Protein AF-A0A523NN78-F1 (afdb_monomer)

Mean predicted aligned error: 10.75 Å

Solvent-accessible surface area (backbone atoms only — not comparable to full-atom values): 13406 Å² total; per-residue (Å²): 93,53,69,53,73,47,66,53,91,59,75,81,67,86,62,78,72,86,88,67,102,60,79,72,72,62,53,85,90,65,46,58,79,54,57,46,58,52,52,51,54,36,44,55,48,51,54,49,52,51,59,52,31,73,75,48,60,64,72,59,35,45,60,50,45,44,70,54,22,65,65,42,52,55,28,48,52,68,68,53,54,52,49,46,51,52,48,50,50,54,15,68,75,36,65,40,27,30,36,42,32,42,68,69,49,52,43,37,50,50,27,46,52,50,45,50,49,50,55,45,70,75,42,55,61,72,55,24,36,70,75,40,53,73,29,74,53,51,79,82,61,60,68,58,51,44,68,59,30,48,71,58,69,55,73,73,49,51,47,75,58,53,72,68,49,50,74,69,60,56,59,71,55,39,89,89,86,68,66,53,47,30,62,88,78,85,67,100,78,70,93,64,83,82,63,93,78,72,48,75,42,52,61,62,47,63,73,50,74,71,75,66,52,70,50,73,41,93,69,69,83,86,80,112

Nearest PDB structures (foldseek):
  7z3r-assembly1_A  TM=1.883E-01  e=9.002E+00  Mus musculus

Sequence (224 aa):
MLVFKKNIYFVDWENGDELEAGLPGRDHEDPKPIAYNFIHSTLLSDRKLFNEIHQTDPAKGWEQLKIFFPHATRFGNLFHLDTLSMNLLEGFSDRGRWFSMNNYHLCYLYDSLLDRVEEYSYSETDRRLEMFPEMLAQPIDFNQFLNEYFFSTTFLVAVERFNRMTPQEKSQLGKLDHAYFGAILPTPAATSIEDPTLGKVINAVEPTGEEMALESCPEDPYLK

Radius of gyration: 19.4 Å; Cα contacts (8 Å, |Δi|>4): 237; chains: 1; bounding box: 57×37×46 Å

Secondary structure (DSSP, 8-state):
----SS-TT-----S----SSS-TT--SSS----HHHHHHHHHHHHHHHHHHHTTS-HHHHHHHHHHH-TTGGGG--HHHHHHHHHHHHHHHH-HHHHTT--HHHHHHHHHHHHHHHHHHHHS-HHHHHHH-GGGTTPPP-HHHHHHHH-S--GGGS-HHHHHHS-HHHHHTTS-SSS--SS-----TT--S---TTSPPP-SS-PPPHHHHPPPPPSS-GGG-

Foldseek 3Di:
DDFWPDDLVDDPPPDDDDDDPADPPADPVDQAFSSLLLLQLLLVVVLVLLVVCVVDDQVVSFVVCCVLQVLLNQAAGSVLLNLLSVQCNVCSVVVQLVVQAAVSNVSSSVSSSVSVLVVLVPDDQVVVCVSGVSCNSPRHPVVVVCVRIPQAPQSPDALVRVAPDDPVRVPVRGDQDGADARYDDDDPPDPDDDDPSNHDYRGNHHDDPVNSDGDGHPDRPVVD

pLDDT: mean 74.46, std 20.04, range [31.97, 96.81]

Structure (mmCIF, N/CA/C/O backbone):
data_AF-A0A523NN78-F1
#
_entry.id   AF-A0A523NN78-F1
#
loop_
_atom_site.group_PDB
_atom_site.id
_atom_site.type_symbol
_atom_site.label_atom_id
_atom_site.label_alt_id
_atom_site.label_comp_id
_atom_site.label_asym_id
_atom_site.label_entity_id
_atom_site.label_seq_id
_atom_site.pdbx_PDB_ins_code
_atom_site.Cartn_x
_atom_site.Cartn_y
_atom_site.Cartn_z
_atom_site.occupancy
_atom_site.B_iso_or_equiv
_atom_site.auth_seq_id
_atom_site.auth_comp_id
_atom_site.auth_asym_id
_atom_site.auth_atom_id
_atom_site.pdbx_PDB_model_num
ATOM 1 N N . MET A 1 1 ? -10.273 -11.018 3.762 1.00 61.25 1 MET A N 1
ATOM 2 C CA . MET A 1 1 ? -9.328 -11.806 2.963 1.00 61.25 1 MET A CA 1
ATOM 3 C C . MET A 1 1 ? -8.695 -10.885 1.935 1.00 61.25 1 MET A C 1
ATOM 5 O O . MET A 1 1 ? -9.450 -10.264 1.191 1.00 61.25 1 MET A O 1
ATOM 9 N N . LEU A 1 2 ? -7.367 -10.736 1.905 1.00 69.19 2 LEU A N 1
ATOM 10 C CA . LEU A 1 2 ? -6.693 -9.870 0.930 1.00 69.19 2 LEU A CA 1
ATOM 11 C C . LEU A 1 2 ? -6.266 -10.713 -0.271 1.00 69.19 2 LEU A C 1
ATOM 13 O O . LEU A 1 2 ? -5.200 -11.317 -0.310 1.00 69.19 2 LEU A O 1
ATOM 17 N N . VAL A 1 3 ? -7.169 -10.799 -1.242 1.00 71.94 3 VAL A N 1
ATOM 18 C CA . VAL A 1 3 ? -6.953 -11.497 -2.513 1.00 71.94 3 VAL A CA 1
ATOM 19 C C . VAL A 1 3 ? -6.923 -10.453 -3.611 1.00 71.94 3 VAL A C 1
ATOM 21 O O . VAL A 1 3 ? -7.744 -9.537 -3.609 1.00 71.94 3 VAL A O 1
ATOM 24 N N . PHE A 1 4 ? -5.992 -10.586 -4.548 1.00 80.62 4 PHE A N 1
ATOM 25 C CA . PHE A 1 4 ? -5.961 -9.760 -5.747 1.00 80.62 4 PHE A CA 1
ATOM 26 C C . PHE A 1 4 ? -6.659 -10.468 -6.906 1.00 80.62 4 PHE A C 1
ATOM 28 O O . PHE A 1 4 ? -6.776 -11.690 -6.939 1.00 80.62 4 PHE A O 1
ATOM 35 N N . LYS A 1 5 ? -7.124 -9.685 -7.881 1.00 81.75 5 LYS A N 1
ATOM 36 C CA . LYS A 1 5 ? -7.717 -10.177 -9.133 1.00 81.75 5 LYS A CA 1
ATOM 37 C C . LYS A 1 5 ? -6.766 -11.106 -9.891 1.00 81.75 5 LYS A C 1
ATOM 39 O O . LYS A 1 5 ? -7.221 -12.058 -10.513 1.00 81.75 5 LYS A O 1
ATOM 44 N N . LYS A 1 6 ? -5.466 -10.807 -9.842 1.00 83.19 6 LYS A N 1
ATOM 45 C CA . LYS A 1 6 ? -4.384 -11.597 -10.436 1.00 83.19 6 LYS A CA 1
ATOM 46 C C . LYS A 1 6 ? -3.456 -12.109 -9.343 1.00 83.19 6 LYS A C 1
ATOM 48 O O . LYS A 1 6 ? -3.221 -11.416 -8.352 1.00 83.19 6 LYS A O 1
ATOM 53 N N . ASN A 1 7 ? -2.905 -13.303 -9.545 1.00 83.81 7 ASN A N 1
ATOM 54 C CA . ASN A 1 7 ? -1.961 -13.897 -8.609 1.00 83.81 7 ASN A CA 1
ATOM 55 C C . ASN A 1 7 ? -0.633 -13.127 -8.624 1.00 83.81 7 ASN A C 1
ATOM 57 O O . ASN A 1 7 ? 0.153 -13.253 -9.555 1.00 83.81 7 ASN A O 1
ATOM 61 N N . ILE A 1 8 ? -0.366 -12.359 -7.567 1.00 86.31 8 ILE A N 1
ATOM 62 C CA . ILE A 1 8 ? 0.876 -11.584 -7.423 1.00 86.31 8 ILE A CA 1
ATOM 63 C C . ILE A 1 8 ? 2.124 -12.450 -7.241 1.00 86.31 8 ILE A C 1
ATOM 65 O O . ILE A 1 8 ? 3.228 -11.938 -7.372 1.00 86.31 8 ILE A O 1
ATOM 69 N N . TYR A 1 9 ? 1.968 -13.733 -6.907 1.00 82.06 9 TYR A N 1
ATOM 70 C CA . TYR A 1 9 ? 3.073 -14.677 -6.743 1.00 82.06 9 TYR A CA 1
ATOM 71 C C . TYR A 1 9 ? 3.403 -15.439 -8.026 1.00 82.06 9 TYR A C 1
ATOM 73 O O . TYR A 1 9 ? 4.372 -16.200 -8.047 1.00 82.06 9 TYR A O 1
ATOM 81 N N . PHE A 1 10 ? 2.583 -15.283 -9.064 1.00 71.69 10 PHE A N 1
ATOM 82 C CA . PHE A 1 10 ? 2.808 -15.891 -10.362 1.00 71.69 10 PHE A CA 1
ATOM 83 C C . PHE A 1 10 ? 3.369 -14.837 -11.316 1.00 71.69 10 PHE A C 1
ATOM 85 O O . PHE A 1 10 ? 2.884 -13.709 -11.373 1.00 71.69 10 PHE A O 1
ATOM 92 N N . VAL A 1 11 ? 4.410 -15.206 -12.053 1.00 60.47 11 VAL A N 1
ATOM 93 C CA . VAL A 1 11 ? 4.890 -14.438 -13.201 1.00 60.47 11 VAL A CA 1
ATOM 94 C C . VAL A 1 11 ? 4.434 -15.236 -14.415 1.00 60.47 11 VAL A C 1
ATOM 96 O O . VAL A 1 11 ? 4.748 -16.418 -14.501 1.00 60.47 11 VAL A O 1
ATOM 99 N N . ASP A 1 12 ? 3.635 -14.648 -15.302 1.00 50.94 12 ASP A N 1
ATOM 100 C CA . ASP A 1 12 ? 3.149 -15.358 -16.489 1.00 50.94 12 ASP A CA 1
ATOM 101 C C . ASP A 1 12 ? 4.333 -15.727 -17.398 1.00 50.94 12 ASP A C 1
ATOM 103 O O . ASP A 1 12 ? 4.883 -14.885 -18.101 1.00 50.94 12 ASP A O 1
ATOM 107 N N . TRP A 1 13 ? 4.729 -17.003 -17.373 1.00 42.78 13 TRP A N 1
ATOM 108 C CA . TRP A 1 13 ? 5.709 -17.601 -18.292 1.00 42.78 13 TRP A CA 1
ATOM 109 C C . TRP A 1 13 ? 5.061 -18.153 -19.575 1.00 42.78 13 TRP A C 1
ATOM 111 O O . TRP A 1 13 ? 5.748 -18.765 -20.389 1.00 42.78 13 TRP A O 1
ATOM 121 N N . GLU A 1 14 ? 3.748 -17.985 -19.770 1.00 39.78 14 GLU A N 1
ATOM 122 C CA . GLU A 1 14 ? 2.996 -18.741 -20.788 1.00 39.78 14 GLU A CA 1
ATOM 123 C C . GLU A 1 14 ? 3.273 -18.354 -22.249 1.00 39.78 14 GLU A C 1
ATOM 125 O O . GLU A 1 14 ? 2.881 -19.095 -23.145 1.00 39.78 14 GLU A O 1
ATOM 130 N N . ASN A 1 15 ? 4.025 -17.287 -22.521 1.00 39.50 15 ASN A N 1
ATOM 131 C CA . ASN A 1 15 ? 4.473 -16.966 -23.878 1.00 39.50 15 ASN A CA 1
ATOM 132 C C . ASN A 1 15 ? 5.993 -17.108 -23.966 1.00 39.50 15 ASN A C 1
ATOM 134 O O . ASN A 1 15 ? 6.736 -16.127 -23.972 1.00 39.50 15 ASN A O 1
ATOM 138 N N . GLY A 1 16 ? 6.450 -18.360 -23.969 1.00 37.19 16 GLY A N 1
ATOM 139 C CA . GLY A 1 16 ? 7.834 -18.694 -24.263 1.00 37.19 16 GLY A CA 1
ATOM 140 C C . GLY A 1 16 ? 8.166 -18.377 -25.717 1.00 37.19 16 GLY A C 1
ATOM 141 O O . GLY A 1 16 ? 7.652 -19.034 -26.612 1.00 37.19 16 GLY A O 1
ATOM 142 N N . ASP A 1 17 ? 9.071 -17.426 -25.918 1.00 34.41 17 ASP A N 1
ATOM 143 C CA . ASP A 1 17 ? 10.064 -17.502 -26.981 1.00 34.41 17 ASP A CA 1
ATOM 144 C C . ASP A 1 17 ? 11.432 -17.175 -26.367 1.00 34.41 17 ASP A C 1
ATOM 146 O O . ASP A 1 17 ? 11.592 -16.250 -25.566 1.00 34.41 17 ASP A O 1
ATOM 150 N N . GLU A 1 18 ? 12.397 -18.042 -26.662 1.00 43.56 18 GLU A N 1
ATOM 151 C CA . GLU A 1 18 ? 13.768 -17.985 -26.169 1.00 43.56 18 GLU A CA 1
ATOM 152 C C . GLU A 1 18 ? 14.545 -16.781 -26.735 1.00 43.56 18 GLU A C 1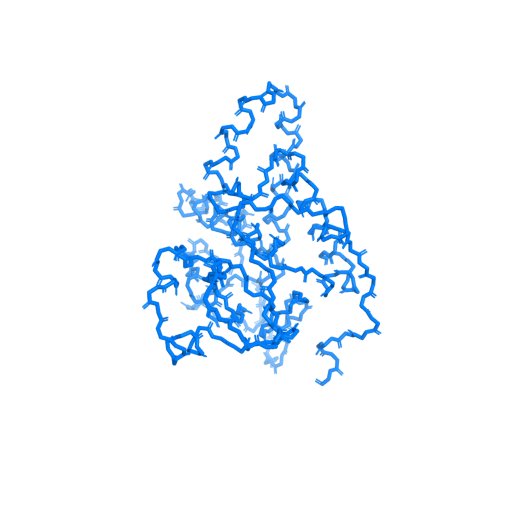
ATOM 154 O O . GLU A 1 18 ? 14.315 -16.345 -27.859 1.00 43.56 18 GLU A O 1
ATOM 159 N N . LEU A 1 19 ? 15.570 -16.374 -25.971 1.00 41.12 19 LEU A N 1
ATOM 160 C CA . LEU A 1 19 ? 16.707 -15.507 -26.330 1.00 41.12 19 LEU A CA 1
ATOM 161 C C . LEU A 1 19 ? 16.457 -13.987 -26.407 1.00 41.12 19 LEU A C 1
ATOM 163 O O . LEU A 1 19 ? 16.191 -13.426 -27.460 1.00 41.12 19 LEU A O 1
ATOM 167 N N . GLU A 1 20 ? 16.717 -13.281 -25.307 1.00 34.38 20 GLU A N 1
ATOM 168 C CA . GLU A 1 20 ? 17.939 -12.486 -25.064 1.00 34.38 20 GLU A CA 1
ATOM 169 C C . GLU A 1 20 ? 17.783 -11.715 -23.738 1.00 34.38 20 GLU A C 1
ATOM 171 O O . GLU A 1 20 ? 16.682 -11.575 -23.220 1.00 34.38 20 GLU A O 1
ATOM 176 N N . ALA A 1 21 ? 18.900 -11.302 -23.134 1.00 38.38 21 ALA A N 1
ATOM 177 C CA . ALA A 1 21 ? 19.026 -10.683 -21.809 1.00 38.38 21 ALA A CA 1
ATOM 178 C C . ALA A 1 21 ? 17.920 -9.658 -21.439 1.00 38.38 21 ALA A C 1
ATOM 180 O O . ALA A 1 21 ? 18.062 -8.455 -21.634 1.00 38.38 21 ALA A O 1
ATOM 181 N N . GLY A 1 22 ? 16.845 -10.153 -20.833 1.00 44.31 22 GLY A N 1
ATOM 182 C CA . GLY A 1 22 ? 15.671 -9.408 -20.391 1.00 44.31 22 GLY A CA 1
ATOM 183 C C . GLY A 1 22 ? 14.660 -10.408 -19.832 1.00 44.31 22 GLY A C 1
ATOM 184 O O . GLY A 1 22 ? 14.656 -11.567 -20.237 1.00 44.31 22 GLY A O 1
ATOM 185 N N . LEU A 1 23 ? 13.864 -10.021 -18.834 1.00 46.53 23 LEU A N 1
ATOM 186 C CA . LEU A 1 23 ? 12.845 -10.907 -18.255 1.00 46.53 23 LEU A CA 1
ATOM 187 C C . LEU A 1 23 ? 11.859 -11.329 -19.373 1.00 46.53 23 LEU A C 1
ATOM 189 O O . LEU A 1 23 ? 11.167 -10.451 -19.892 1.00 46.53 23 LEU A O 1
ATOM 193 N N . PRO A 1 24 ? 11.809 -12.614 -19.780 1.00 41.81 24 PRO A N 1
ATOM 194 C CA . PRO A 1 24 ? 11.083 -13.044 -20.977 1.00 41.81 24 PRO A CA 1
ATOM 195 C C . PRO A 1 24 ? 9.568 -12.842 -20.825 1.00 41.81 24 PRO A C 1
ATOM 197 O O . PRO A 1 24 ? 9.024 -13.026 -19.737 1.00 41.81 24 PRO A O 1
ATOM 200 N N . GLY A 1 25 ? 8.895 -12.465 -21.920 1.00 51.81 25 GLY A N 1
ATOM 201 C CA . GLY A 1 25 ? 7.433 -12.302 -21.984 1.00 51.81 25 GLY A CA 1
ATOM 202 C C . GLY A 1 25 ? 6.896 -10.905 -21.643 1.00 51.81 25 GLY A C 1
ATOM 203 O O . GLY A 1 25 ? 5.683 -10.736 -21.518 1.00 51.81 25 GLY A O 1
ATOM 204 N N . ARG A 1 26 ? 7.763 -9.898 -21.483 1.00 62.50 26 ARG A N 1
ATOM 205 C CA . ARG A 1 26 ? 7.347 -8.518 -21.194 1.00 62.50 26 ARG A CA 1
ATOM 206 C C . ARG A 1 26 ? 7.276 -7.656 -22.443 1.00 62.50 26 ARG A C 1
ATOM 208 O O . ARG A 1 26 ? 8.183 -7.665 -23.268 1.00 62.50 26 ARG A O 1
ATOM 215 N N . ASP A 1 27 ? 6.207 -6.874 -22.525 1.00 66.75 27 ASP A N 1
ATOM 216 C CA . ASP A 1 27 ? 6.090 -5.800 -23.498 1.00 66.75 27 ASP A CA 1
ATOM 217 C C . ASP A 1 27 ? 7.096 -4.696 -23.140 1.00 66.75 27 ASP A C 1
ATOM 219 O O . ASP A 1 27 ? 7.003 -4.059 -22.089 1.00 66.75 27 ASP A O 1
ATOM 223 N N . HIS A 1 28 ? 8.113 -4.526 -23.985 1.00 68.38 28 HIS A N 1
ATOM 224 C CA . HIS A 1 28 ? 9.118 -3.478 -23.823 1.00 68.38 28 HIS A CA 1
ATOM 225 C C . HIS A 1 28 ? 8.591 -2.094 -24.228 1.00 68.38 28 HIS A C 1
ATOM 227 O O . HIS A 1 28 ? 9.188 -1.090 -23.837 1.00 68.38 28 HIS A O 1
ATOM 233 N N . GLU A 1 29 ? 7.502 -2.035 -25.000 1.00 73.00 29 GLU A N 1
ATOM 234 C CA . GLU A 1 29 ? 6.837 -0.792 -25.398 1.00 73.00 29 GLU A CA 1
ATOM 235 C C . GLU A 1 29 ? 5.848 -0.308 -24.320 1.00 73.00 29 GLU A C 1
ATOM 237 O O . GLU A 1 29 ? 5.656 0.900 -24.182 1.00 73.00 29 GLU A O 1
ATOM 242 N N . ASP A 1 30 ? 5.297 -1.225 -23.511 1.00 74.88 30 ASP A N 1
ATOM 243 C CA . ASP A 1 30 ? 4.426 -0.945 -22.353 1.00 74.88 30 ASP A CA 1
ATOM 244 C C . ASP A 1 30 ? 4.919 -1.666 -21.075 1.00 74.88 30 ASP A C 1
ATOM 246 O O . ASP A 1 30 ? 4.324 -2.658 -20.628 1.00 74.88 30 ASP A O 1
ATOM 250 N N . PRO A 1 31 ? 6.039 -1.221 -20.467 1.00 82.38 31 PRO A N 1
ATOM 251 C CA . PRO A 1 31 ? 6.578 -1.863 -19.277 1.00 82.38 31 PRO A CA 1
ATOM 252 C C . PRO A 1 31 ? 5.664 -1.642 -18.064 1.00 82.38 31 PRO A C 1
ATOM 254 O O . PRO A 1 31 ? 5.320 -0.519 -17.703 1.00 82.38 31 PRO A O 1
ATOM 257 N N . LYS A 1 32 ? 5.327 -2.738 -17.377 1.00 85.50 32 LYS A N 1
ATOM 258 C CA . LYS A 1 32 ? 4.467 -2.739 -16.181 1.00 85.50 32 LYS A CA 1
ATOM 259 C C . LYS A 1 32 ? 5.226 -3.181 -14.937 1.00 85.50 32 LYS A C 1
ATOM 261 O O . LYS A 1 32 ? 6.101 -4.043 -15.045 1.00 85.50 32 LYS A O 1
ATOM 266 N N . PRO A 1 33 ? 4.882 -2.711 -13.729 1.00 87.25 33 PRO A N 1
ATOM 267 C CA . PRO A 1 33 ? 5.544 -3.187 -12.517 1.00 87.25 33 PRO A CA 1
ATOM 268 C C . PRO A 1 33 ? 5.294 -4.691 -12.324 1.00 87.25 33 PRO A C 1
ATOM 270 O O . PRO A 1 33 ? 4.180 -5.177 -12.535 1.00 87.25 33 PRO A O 1
ATOM 273 N N . ILE A 1 34 ? 6.321 -5.456 -11.930 1.00 89.81 34 ILE A N 1
ATOM 274 C CA . ILE A 1 34 ? 6.091 -6.819 -11.423 1.00 89.81 34 ILE A CA 1
ATOM 275 C C . ILE A 1 34 ? 5.408 -6.655 -10.070 1.00 89.81 34 ILE A C 1
ATOM 277 O O . ILE A 1 34 ? 6.020 -6.130 -9.144 1.00 89.81 34 ILE A O 1
ATOM 281 N N . ALA A 1 35 ? 4.159 -7.108 -9.931 1.00 90.50 35 ALA A N 1
ATOM 282 C CA . ALA A 1 35 ? 3.387 -6.883 -8.707 1.00 90.50 35 ALA A CA 1
ATOM 283 C C . ALA A 1 35 ? 4.094 -7.404 -7.453 1.00 90.50 35 ALA A C 1
ATOM 285 O O . ALA A 1 35 ? 4.136 -6.697 -6.448 1.00 90.50 35 ALA A O 1
ATOM 286 N N . TYR A 1 36 ? 4.714 -8.587 -7.536 1.00 91.44 36 TYR A N 1
ATOM 287 C CA . TYR A 1 36 ? 5.538 -9.123 -6.455 1.00 91.44 36 TYR A CA 1
ATOM 288 C C . TYR A 1 36 ? 6.641 -8.142 -6.036 1.00 91.44 36 TYR A C 1
ATOM 290 O O . TYR A 1 36 ? 6.720 -7.767 -4.870 1.00 91.44 36 TYR A O 1
ATOM 298 N N . ASN A 1 37 ? 7.473 -7.691 -6.981 1.00 92.50 37 ASN A N 1
ATOM 299 C CA . ASN A 1 37 ? 8.595 -6.792 -6.702 1.00 92.50 37 ASN A CA 1
ATOM 300 C C . ASN A 1 37 ? 8.117 -5.436 -6.187 1.00 92.50 37 ASN A C 1
ATOM 302 O O . ASN A 1 37 ? 8.694 -4.885 -5.247 1.00 92.50 37 ASN A O 1
ATOM 306 N N . PHE A 1 38 ? 7.055 -4.906 -6.792 1.00 94.56 38 PHE A N 1
ATOM 307 C CA . PHE A 1 38 ? 6.494 -3.617 -6.430 1.00 94.56 38 PHE A CA 1
ATOM 308 C C . PHE A 1 38 ? 5.981 -3.631 -4.990 1.00 94.56 38 PHE A C 1
ATOM 310 O O . PHE A 1 38 ? 6.422 -2.814 -4.184 1.00 94.56 38 PHE A O 1
ATOM 317 N N . ILE A 1 39 ? 5.161 -4.618 -4.624 1.00 94.94 39 ILE A N 1
ATOM 318 C CA . ILE A 1 39 ? 4.649 -4.764 -3.256 1.00 94.94 39 ILE A CA 1
ATOM 319 C C . ILE A 1 39 ? 5.790 -5.063 -2.279 1.00 94.94 39 ILE A C 1
ATOM 321 O O . ILE A 1 39 ? 5.913 -4.395 -1.257 1.00 94.94 39 ILE A O 1
ATOM 325 N N . HIS A 1 40 ? 6.666 -6.016 -2.596 1.00 94.69 40 HIS A N 1
ATOM 326 C CA . HIS A 1 40 ? 7.746 -6.420 -1.699 1.00 94.69 40 HIS A CA 1
ATOM 327 C C . HIS A 1 40 ? 8.716 -5.272 -1.390 1.00 94.69 40 HIS A C 1
ATOM 329 O O . HIS A 1 40 ? 9.028 -5.015 -0.228 1.00 94.69 40 HIS A O 1
ATOM 335 N N . SER A 1 41 ? 9.184 -4.558 -2.420 1.00 94.69 41 SER A N 1
ATOM 336 C CA . SER A 1 41 ? 10.099 -3.423 -2.241 1.00 94.69 41 SER A CA 1
ATOM 337 C C . SER A 1 41 ? 9.454 -2.274 -1.464 1.00 94.69 41 SER A C 1
ATOM 339 O O . SER A 1 41 ? 10.133 -1.649 -0.650 1.00 94.69 41 SER A O 1
ATOM 341 N N . THR A 1 42 ? 8.154 -2.045 -1.669 1.00 96.81 42 THR A N 1
ATOM 342 C CA . THR A 1 42 ? 7.358 -1.062 -0.929 1.00 96.81 42 THR A CA 1
ATOM 343 C C . THR A 1 42 ? 7.311 -1.418 0.555 1.00 96.81 42 THR A C 1
ATOM 345 O O . THR A 1 42 ? 7.759 -0.633 1.384 1.00 96.81 42 THR A O 1
ATOM 348 N N . LEU A 1 43 ? 6.894 -2.642 0.896 1.00 96.44 43 LEU A N 1
ATOM 349 C CA . LEU A 1 43 ? 6.808 -3.092 2.291 1.00 96.44 43 LEU A CA 1
ATOM 350 C C . LEU A 1 43 ? 8.178 -3.086 2.992 1.00 96.44 43 LEU A C 1
ATOM 352 O O . LEU A 1 43 ? 8.278 -2.748 4.171 1.00 96.44 43 LEU A O 1
ATOM 356 N N . LEU A 1 44 ? 9.259 -3.416 2.276 1.00 96.06 44 LEU A N 1
ATOM 357 C CA . LEU A 1 44 ? 10.620 -3.289 2.805 1.00 96.06 44 LEU A CA 1
ATOM 358 C C . LEU A 1 44 ? 11.022 -1.831 3.066 1.00 96.06 44 LEU A C 1
ATOM 360 O O . LEU A 1 44 ? 11.756 -1.574 4.023 1.00 96.06 44 LEU A O 1
ATOM 364 N N . SER A 1 45 ? 10.587 -0.895 2.220 1.00 95.38 45 SER A N 1
ATOM 365 C CA . SER A 1 45 ? 10.805 0.541 2.424 1.00 95.38 45 SER A CA 1
ATOM 366 C C . SER A 1 45 ? 10.066 1.027 3.669 1.00 95.38 45 SER A C 1
ATOM 368 O O . SER A 1 45 ? 10.681 1.629 4.549 1.00 95.38 45 SER A O 1
ATOM 370 N N . ASP A 1 46 ? 8.797 0.642 3.819 1.00 96.06 46 ASP A N 1
ATOM 371 C CA . ASP A 1 46 ? 7.988 0.974 4.992 1.00 96.06 46 ASP A CA 1
ATOM 372 C C . ASP A 1 46 ? 8.645 0.494 6.288 1.00 96.06 46 ASP A C 1
ATOM 374 O O . ASP A 1 46 ? 8.758 1.249 7.253 1.00 96.06 46 ASP A O 1
ATOM 378 N N . ARG A 1 47 ? 9.164 -0.744 6.323 1.00 95.75 47 ARG A N 1
ATOM 379 C CA . ARG A 1 47 ? 9.881 -1.238 7.512 1.00 95.75 47 ARG A CA 1
ATOM 380 C C . ARG A 1 47 ? 11.102 -0.393 7.860 1.00 95.75 47 ARG A C 1
ATOM 382 O O . ARG A 1 47 ? 11.395 -0.223 9.043 1.00 95.75 47 ARG A O 1
ATOM 389 N N . LYS A 1 48 ? 11.827 0.130 6.865 1.00 94.88 48 LYS A N 1
ATOM 390 C CA . LYS A 1 48 ? 12.953 1.047 7.112 1.00 94.88 48 LYS A CA 1
ATOM 391 C C . LYS A 1 48 ? 12.457 2.364 7.702 1.00 94.88 48 LYS A C 1
ATOM 393 O O . LYS A 1 48 ? 13.008 2.787 8.713 1.00 94.88 48 LYS A O 1
ATOM 398 N N . LEU A 1 49 ? 11.377 2.925 7.159 1.00 94.25 49 LEU A N 1
ATOM 399 C CA . LEU A 1 49 ? 10.740 4.131 7.689 1.00 94.25 49 LEU A CA 1
ATOM 400 C C . LEU A 1 49 ? 10.323 3.960 9.162 1.00 94.25 49 LEU A C 1
ATOM 402 O O . LEU A 1 49 ? 10.645 4.809 9.990 1.00 94.25 49 LEU A O 1
ATOM 406 N N . PHE A 1 50 ? 9.688 2.843 9.536 1.00 94.31 50 PHE A N 1
ATOM 407 C CA . PHE A 1 50 ? 9.340 2.578 10.944 1.00 94.31 50 PHE A CA 1
ATOM 408 C C . PHE A 1 50 ? 10.574 2.447 11.845 1.00 94.31 50 PHE A C 1
ATOM 410 O O . PHE A 1 50 ? 10.590 2.988 12.952 1.00 94.31 50 PHE A O 1
ATOM 417 N N . ASN A 1 51 ? 11.638 1.796 11.367 1.00 92.75 51 ASN A N 1
ATOM 418 C CA . ASN A 1 51 ? 12.897 1.703 12.109 1.00 92.75 51 ASN A CA 1
ATOM 419 C C . ASN A 1 51 ? 13.556 3.074 12.331 1.00 92.75 51 ASN A C 1
ATOM 421 O O . ASN A 1 51 ? 14.184 3.283 13.371 1.00 92.75 51 ASN A O 1
ATOM 425 N N . GLU A 1 52 ? 13.435 3.993 11.373 1.00 92.38 52 GLU A N 1
ATOM 426 C CA . GLU A 1 52 ? 13.905 5.377 11.495 1.00 92.38 52 GLU A CA 1
ATOM 427 C C . GLU A 1 52 ? 13.030 6.170 12.469 1.00 92.38 52 GLU A C 1
ATOM 429 O O . GLU A 1 52 ? 13.549 6.819 13.376 1.00 92.38 52 GLU A O 1
ATOM 434 N N . ILE A 1 53 ? 11.705 6.047 12.364 1.00 91.88 53 ILE A N 1
ATOM 435 C CA . ILE A 1 53 ? 10.757 6.701 13.273 1.00 91.88 53 ILE A CA 1
ATOM 436 C C . ILE A 1 53 ? 10.996 6.280 14.724 1.00 91.88 53 ILE A C 1
ATOM 438 O O . ILE A 1 53 ? 11.011 7.144 15.602 1.00 91.88 53 ILE A O 1
ATOM 442 N N . HIS A 1 54 ? 11.262 4.996 14.986 1.00 89.62 54 HIS A N 1
ATOM 443 C CA . HIS A 1 54 ? 11.591 4.492 16.326 1.00 89.62 54 HIS A CA 1
ATOM 444 C C . HIS A 1 54 ? 12.862 5.107 16.931 1.00 89.62 54 HIS A C 1
ATOM 446 O O . HIS A 1 54 ? 13.038 5.072 18.148 1.00 89.62 54 HIS A O 1
ATOM 452 N N . GLN A 1 55 ? 13.740 5.688 16.110 1.00 89.88 55 GLN A N 1
ATOM 453 C CA . GLN A 1 55 ? 14.938 6.406 16.559 1.00 89.88 55 GLN A CA 1
ATOM 454 C C . GLN A 1 55 ? 14.680 7.905 16.789 1.00 89.88 55 GLN A C 1
ATOM 456 O O . GLN A 1 55 ? 15.583 8.631 17.210 1.00 89.88 55 GLN A O 1
ATOM 461 N N . THR A 1 56 ? 13.462 8.382 16.524 1.00 86.69 56 THR A N 1
ATOM 462 C CA . THR A 1 56 ? 13.058 9.788 16.649 1.00 86.69 56 THR A CA 1
ATOM 463 C C . THR A 1 56 ? 11.990 9.990 17.729 1.00 86.69 56 THR A C 1
ATOM 465 O O . THR A 1 56 ? 11.538 9.054 18.383 1.00 86.69 56 THR A O 1
ATOM 468 N N . ASP A 1 57 ? 11.601 11.247 17.951 1.00 88.06 57 ASP A N 1
ATOM 469 C CA . ASP A 1 57 ? 10.492 11.596 18.841 1.00 88.06 57 ASP A CA 1
ATOM 470 C C . ASP A 1 57 ? 9.153 11.061 18.281 1.00 88.06 57 ASP A C 1
ATOM 472 O O . ASP A 1 57 ? 8.775 11.463 17.174 1.00 88.06 57 ASP A O 1
ATOM 476 N N . PRO A 1 58 ? 8.401 10.215 19.019 1.00 85.44 58 PRO A N 1
ATOM 477 C CA . PRO A 1 58 ? 7.174 9.583 18.526 1.00 85.44 58 PRO A CA 1
ATOM 478 C C . PRO A 1 58 ? 6.120 10.563 18.005 1.00 85.44 58 PRO A C 1
ATOM 480 O O . PRO A 1 58 ? 5.413 10.255 17.047 1.00 85.44 58 PRO A O 1
ATOM 483 N N . ALA A 1 59 ? 6.021 11.757 18.600 1.00 87.69 59 ALA A N 1
ATOM 484 C CA . ALA A 1 59 ? 5.079 12.778 18.145 1.00 87.69 59 ALA A CA 1
ATOM 485 C C . ALA A 1 59 ? 5.441 13.301 16.745 1.00 87.69 59 ALA A C 1
ATOM 487 O O . ALA A 1 59 ? 4.566 13.463 15.898 1.00 87.69 59 ALA A O 1
ATOM 488 N N . LYS A 1 60 ? 6.735 13.514 16.475 1.00 88.69 60 LYS A N 1
ATOM 489 C CA . LYS A 1 60 ? 7.220 13.915 15.146 1.00 88.69 60 LYS A CA 1
ATOM 490 C C . LYS A 1 60 ? 7.080 12.788 14.134 1.00 88.69 60 LYS A C 1
ATOM 492 O O . LYS A 1 60 ? 6.642 13.046 13.017 1.00 88.69 60 LYS A O 1
ATOM 497 N N . GLY A 1 61 ? 7.405 11.561 14.539 1.00 88.38 61 GLY A N 1
ATOM 498 C CA . GLY A 1 61 ? 7.216 10.377 13.706 1.00 88.38 61 GLY A CA 1
ATOM 499 C C . GLY A 1 61 ? 5.761 10.210 13.274 1.00 88.38 61 GLY A C 1
ATOM 500 O O . 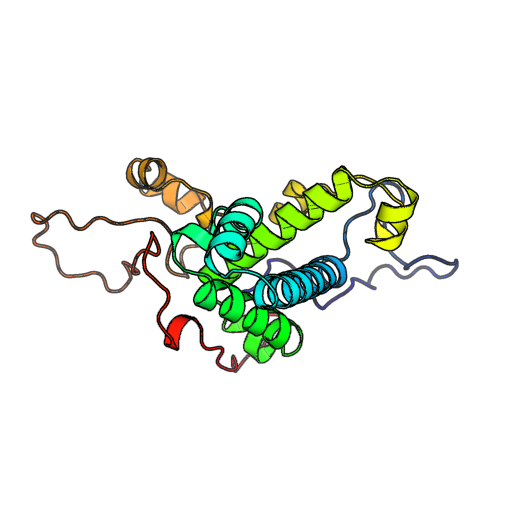GLY A 1 61 ? 5.484 9.955 12.108 1.00 88.38 61 GLY A O 1
ATOM 501 N N . TRP A 1 62 ? 4.809 10.452 14.177 1.00 91.12 62 TRP A N 1
ATOM 502 C CA . TRP A 1 62 ? 3.389 10.393 13.837 1.00 91.12 62 TRP A CA 1
ATOM 503 C C . TRP A 1 62 ? 2.962 11.446 12.807 1.00 91.12 62 TRP A C 1
ATOM 505 O O . TRP A 1 62 ? 2.229 11.123 11.875 1.00 91.12 62 TRP A O 1
ATOM 515 N N . GLU A 1 63 ? 3.432 12.690 12.928 1.00 91.88 63 GLU A N 1
ATOM 516 C CA . GLU A 1 63 ? 3.135 13.719 11.921 1.00 91.88 63 GLU A CA 1
ATOM 517 C C . GLU A 1 63 ? 3.750 13.388 10.554 1.00 91.88 63 GLU A C 1
ATOM 519 O O . GLU A 1 63 ? 3.126 13.659 9.531 1.00 91.88 63 GLU A O 1
ATOM 524 N N . GLN A 1 64 ? 4.922 12.746 10.520 1.00 90.44 64 GLN A N 1
ATOM 525 C CA . GLN A 1 64 ? 5.507 12.236 9.275 1.00 90.44 64 GLN A CA 1
ATOM 526 C C . GLN A 1 64 ? 4.642 11.129 8.660 1.00 90.44 64 GLN A C 1
ATOM 528 O O . GLN A 1 64 ? 4.328 11.186 7.474 1.00 90.44 64 GLN A O 1
ATOM 533 N N . LEU A 1 65 ? 4.177 10.164 9.460 1.00 91.81 65 LEU A N 1
ATOM 534 C CA . LEU A 1 65 ? 3.321 9.079 8.970 1.00 91.81 65 LEU A CA 1
ATOM 535 C C . LEU A 1 65 ? 1.993 9.565 8.389 1.00 91.81 65 LEU A C 1
ATOM 537 O O . LEU A 1 65 ? 1.462 8.915 7.500 1.00 91.81 65 LEU A O 1
ATOM 541 N N . LYS A 1 66 ? 1.445 10.698 8.838 1.00 90.69 66 LYS A N 1
ATOM 542 C CA . LYS A 1 66 ? 0.229 11.270 8.229 1.00 90.69 66 LYS A CA 1
ATOM 543 C C . LYS A 1 66 ? 0.439 11.762 6.801 1.00 90.69 66 LYS A C 1
ATOM 545 O O . LYS A 1 66 ? -0.536 11.851 6.060 1.00 90.69 66 LYS A O 1
ATOM 550 N N . ILE A 1 67 ? 1.674 12.109 6.442 1.00 89.38 67 ILE A N 1
ATOM 551 C CA . ILE A 1 67 ? 2.031 12.522 5.083 1.00 89.38 67 ILE A CA 1
ATOM 552 C C . ILE A 1 67 ? 2.103 11.283 4.189 1.00 89.38 67 ILE A C 1
ATOM 554 O O . ILE A 1 67 ? 1.462 11.265 3.147 1.00 89.38 67 ILE A O 1
ATOM 558 N N . PHE A 1 68 ? 2.811 10.245 4.642 1.00 88.75 68 PHE A N 1
ATOM 559 C CA . PHE A 1 68 ? 3.009 9.000 3.890 1.00 88.75 68 PHE A CA 1
ATOM 560 C C . PHE A 1 68 ? 1.755 8.111 3.837 1.00 88.75 68 PHE A C 1
ATOM 562 O O . PHE A 1 68 ? 1.493 7.458 2.834 1.00 88.75 68 PHE A O 1
ATOM 569 N N . PHE A 1 69 ? 0.947 8.105 4.903 1.00 91.88 69 PHE A N 1
ATOM 570 C CA . PHE A 1 69 ? -0.208 7.216 5.065 1.00 91.88 69 PHE A CA 1
ATOM 571 C C . PHE A 1 69 ? -1.511 7.981 5.385 1.00 91.88 69 PHE A C 1
ATOM 573 O O . PHE A 1 69 ? -2.109 7.811 6.459 1.00 91.88 69 PHE A O 1
ATOM 580 N N . PRO A 1 70 ? -1.977 8.872 4.489 1.00 86.06 70 PRO A N 1
ATOM 581 C CA . PRO A 1 70 ? -3.090 9.791 4.755 1.00 86.06 70 PRO A CA 1
ATOM 582 C C . PRO A 1 70 ? -4.458 9.110 4.938 1.00 86.06 70 PRO A C 1
ATOM 584 O O . PRO A 1 70 ? -5.396 9.727 5.466 1.00 86.06 70 PRO A O 1
ATOM 587 N N . HIS A 1 71 ? -4.614 7.860 4.498 1.00 85.56 71 HIS A N 1
ATOM 588 C CA . HIS A 1 71 ? -5.820 7.065 4.718 1.00 85.56 71 HIS A CA 1
ATOM 589 C C . HIS A 1 71 ? -5.655 6.144 5.927 1.00 85.56 71 HIS A C 1
ATOM 591 O O . HIS A 1 71 ? -6.554 6.102 6.772 1.00 85.56 71 HIS A O 1
ATOM 597 N N . ALA A 1 72 ? -4.509 5.471 6.063 1.00 87.38 72 ALA A N 1
ATOM 598 C CA . ALA A 1 72 ? -4.276 4.515 7.143 1.00 87.38 72 ALA A CA 1
ATOM 599 C C . ALA A 1 72 ? -4.247 5.185 8.526 1.00 87.38 72 ALA A C 1
ATOM 601 O O . ALA A 1 72 ? -4.767 4.662 9.513 1.00 87.38 72 ALA A O 1
ATOM 602 N N . THR A 1 73 ? -3.707 6.403 8.598 1.00 88.62 73 THR A N 1
ATOM 603 C CA . THR A 1 73 ? -3.660 7.193 9.841 1.00 88.62 73 THR A CA 1
ATOM 604 C C . THR A 1 73 ? -5.033 7.630 10.363 1.00 88.62 73 THR A C 1
ATOM 606 O O . THR A 1 73 ? -5.134 8.077 11.505 1.00 88.62 73 THR A O 1
ATOM 609 N N . ARG A 1 74 ? -6.118 7.476 9.586 1.00 84.00 74 ARG A N 1
ATOM 610 C CA . ARG A 1 74 ? -7.475 7.881 10.004 1.00 84.00 74 ARG A CA 1
ATOM 611 C C . ARG A 1 74 ? -8.092 6.978 11.063 1.00 84.00 74 ARG A C 1
ATOM 613 O O . ARG A 1 74 ? -9.043 7.398 11.712 1.00 84.00 74 ARG A O 1
ATOM 620 N N . PHE A 1 75 ? -7.615 5.746 11.197 1.00 76.31 75 PHE A N 1
ATOM 621 C CA . PHE A 1 75 ? -8.205 4.724 12.062 1.00 76.31 75 PHE A CA 1
ATOM 622 C C . PHE A 1 75 ? -7.212 4.156 13.070 1.00 76.31 75 PHE A C 1
ATOM 624 O O . PHE A 1 75 ? -7.469 3.108 13.638 1.00 76.31 75 PHE A O 1
ATOM 631 N N . GLY A 1 76 ? -6.069 4.799 13.289 1.00 80.56 76 GLY A N 1
ATOM 632 C CA . GLY A 1 76 ? -5.041 4.234 14.147 1.00 80.56 76 GLY A CA 1
ATOM 633 C C . GLY A 1 76 ? -4.075 5.267 14.694 1.00 80.56 76 GLY A C 1
ATOM 634 O O . GLY A 1 76 ? -4.282 6.475 14.618 1.00 80.56 76 GLY A O 1
ATOM 635 N N . ASN A 1 77 ? -2.995 4.747 15.255 1.00 87.69 77 ASN A N 1
ATOM 636 C CA . ASN A 1 77 ? -1.882 5.509 15.797 1.00 87.69 77 ASN A CA 1
ATOM 637 C C . ASN A 1 77 ? -0.575 4.830 15.352 1.00 87.69 77 ASN A C 1
ATOM 639 O O . ASN A 1 77 ? -0.613 3.842 14.612 1.00 87.69 77 ASN A O 1
ATOM 643 N N . LEU A 1 78 ? 0.572 5.346 15.798 1.00 91.00 78 LEU A N 1
ATOM 644 C CA . LEU A 1 78 ? 1.889 4.822 15.424 1.00 91.00 78 LEU A CA 1
ATOM 645 C C . LEU A 1 78 ? 1.999 3.298 15.612 1.00 91.00 78 LEU A C 1
ATOM 647 O O . LEU A 1 78 ? 2.470 2.609 14.714 1.00 91.00 78 LEU A O 1
ATOM 651 N N . PHE A 1 79 ? 1.511 2.774 16.740 1.00 91.12 79 PHE A N 1
ATOM 652 C CA . PHE A 1 79 ? 1.557 1.343 17.045 1.00 91.12 79 PHE A CA 1
ATOM 653 C C . PHE A 1 79 ? 0.722 0.512 16.061 1.00 91.12 79 PHE A C 1
ATOM 655 O O . PHE A 1 79 ? 1.173 -0.535 15.594 1.00 91.12 79 PHE A O 1
ATOM 662 N N . HIS A 1 80 ? -0.476 0.987 15.710 1.00 91.62 80 HIS A N 1
ATOM 663 C CA . HIS A 1 80 ? -1.343 0.298 14.753 1.00 91.62 80 HIS A CA 1
ATOM 664 C C . HIS A 1 80 ? -0.699 0.216 13.364 1.00 91.62 80 HIS A C 1
ATOM 666 O O . HIS A 1 80 ? -0.703 -0.850 12.754 1.00 91.62 80 HIS A O 1
ATOM 672 N N . LEU A 1 81 ? -0.115 1.313 12.868 1.00 93.88 81 LEU A N 1
ATOM 673 C CA . LEU A 1 81 ? 0.528 1.308 11.552 1.00 93.88 81 LEU A CA 1
ATOM 674 C C . LEU A 1 81 ? 1.818 0.475 11.541 1.00 93.88 81 LEU A C 1
ATOM 676 O O . LEU A 1 81 ? 2.051 -0.238 10.569 1.00 93.88 81 LEU A O 1
ATOM 680 N N . ASP A 1 82 ? 2.618 0.504 12.613 1.00 94.44 82 ASP A N 1
ATOM 681 C CA . ASP A 1 82 ? 3.803 -0.359 12.727 1.00 94.44 82 ASP A CA 1
ATOM 682 C C . ASP A 1 82 ? 3.406 -1.843 12.702 1.00 94.44 82 ASP A C 1
ATOM 684 O O . ASP A 1 82 ? 3.997 -2.644 11.977 1.00 94.44 82 ASP A O 1
ATOM 688 N N . THR A 1 83 ? 2.332 -2.191 13.416 1.00 93.56 83 THR A N 1
ATOM 689 C CA . THR A 1 83 ? 1.784 -3.552 13.431 1.00 93.56 83 THR A CA 1
ATOM 690 C C . THR A 1 83 ? 1.281 -3.970 12.049 1.00 93.56 83 THR A C 1
ATOM 692 O O . THR A 1 83 ? 1.625 -5.053 11.582 1.00 93.56 83 THR A O 1
ATOM 695 N N . LEU A 1 84 ? 0.519 -3.114 11.356 1.00 93.31 84 LEU A N 1
ATOM 696 C CA . LEU A 1 84 ? 0.055 -3.385 9.989 1.00 93.31 84 LEU A CA 1
ATOM 697 C C . LEU A 1 84 ? 1.226 -3.592 9.028 1.00 93.31 84 LEU A C 1
ATOM 699 O O . LEU A 1 84 ? 1.211 -4.536 8.243 1.00 93.31 84 LEU A O 1
ATOM 703 N N . SER A 1 85 ? 2.249 -2.744 9.125 1.00 95.12 85 SER A N 1
ATOM 704 C CA . SER A 1 85 ? 3.467 -2.811 8.320 1.00 95.12 85 SER A CA 1
ATOM 705 C C . SER A 1 85 ? 4.235 -4.123 8.537 1.00 95.12 85 SER A C 1
ATOM 707 O O . SER A 1 85 ? 4.626 -4.790 7.576 1.00 95.12 85 SER A O 1
ATOM 709 N N . MET A 1 86 ? 4.412 -4.536 9.796 1.00 94.00 86 MET A N 1
ATOM 710 C CA . MET A 1 86 ? 5.045 -5.809 10.154 1.00 94.00 86 MET A CA 1
ATOM 711 C C . MET A 1 86 ? 4.234 -7.000 9.632 1.00 94.00 86 MET A C 1
ATOM 713 O O . MET A 1 86 ? 4.771 -7.852 8.923 1.00 94.00 86 MET A O 1
ATOM 717 N N . ASN A 1 87 ? 2.932 -7.025 9.925 1.00 91.88 87 ASN A N 1
ATOM 718 C CA . ASN A 1 87 ? 2.038 -8.114 9.546 1.00 91.88 87 ASN A CA 1
ATOM 719 C C . ASN A 1 87 ? 1.938 -8.257 8.025 1.00 91.88 87 ASN A C 1
ATOM 721 O O . ASN A 1 87 ? 1.961 -9.375 7.515 1.00 91.88 87 ASN A O 1
ATOM 725 N N . LEU A 1 88 ? 1.886 -7.146 7.284 1.00 92.12 88 LEU A N 1
ATOM 726 C CA . LEU A 1 88 ? 1.898 -7.171 5.823 1.00 92.12 88 LEU A CA 1
ATOM 727 C C . LEU A 1 88 ? 3.169 -7.798 5.266 1.00 92.12 88 LEU A C 1
ATOM 729 O O . LEU A 1 88 ? 3.068 -8.643 4.382 1.00 92.12 88 LEU A O 1
ATOM 733 N N . LEU A 1 89 ? 4.347 -7.434 5.777 1.00 93.62 89 LEU A N 1
ATOM 734 C CA . LEU A 1 89 ? 5.603 -8.001 5.284 1.00 93.62 89 LEU A CA 1
ATOM 735 C C . LEU A 1 89 ? 5.736 -9.496 5.620 1.00 93.62 89 LEU A C 1
ATOM 737 O O . LEU A 1 89 ? 6.135 -10.292 4.765 1.00 93.62 89 LEU A O 1
ATOM 741 N N . GLU A 1 90 ? 5.384 -9.891 6.845 1.00 90.69 90 GLU A N 1
ATOM 742 C CA . GLU A 1 90 ? 5.399 -11.299 7.253 1.00 90.69 90 GLU A CA 1
ATOM 743 C C . GLU A 1 90 ? 4.395 -12.124 6.445 1.00 90.69 90 GLU A C 1
ATOM 745 O O . GLU A 1 90 ? 4.742 -13.167 5.889 1.00 90.69 90 GLU A O 1
ATOM 750 N N . GLY A 1 91 ? 3.160 -11.635 6.329 1.00 87.94 91 GLY A N 1
ATOM 751 C CA . GLY A 1 91 ? 2.115 -12.292 5.557 1.00 87.94 91 GLY A CA 1
ATOM 752 C C . GLY A 1 91 ? 2.408 -12.304 4.061 1.00 87.94 91 GLY A C 1
ATOM 753 O O . GLY A 1 91 ? 2.046 -13.255 3.388 1.00 87.94 91 GLY A O 1
ATOM 754 N N . PHE A 1 92 ? 3.132 -11.322 3.521 1.00 89.62 92 PHE A N 1
ATOM 755 C CA . PHE A 1 92 ? 3.574 -11.365 2.126 1.00 89.62 92 PHE A CA 1
ATOM 756 C C . PHE A 1 92 ? 4.499 -12.563 1.861 1.00 89.62 92 PHE A C 1
ATOM 758 O O . PHE A 1 92 ? 4.423 -13.172 0.793 1.00 89.62 92 PHE A O 1
ATOM 765 N N . SER A 1 93 ? 5.321 -12.936 2.848 1.00 87.12 93 SER A N 1
ATOM 766 C CA . SER A 1 93 ? 6.222 -14.095 2.780 1.00 87.12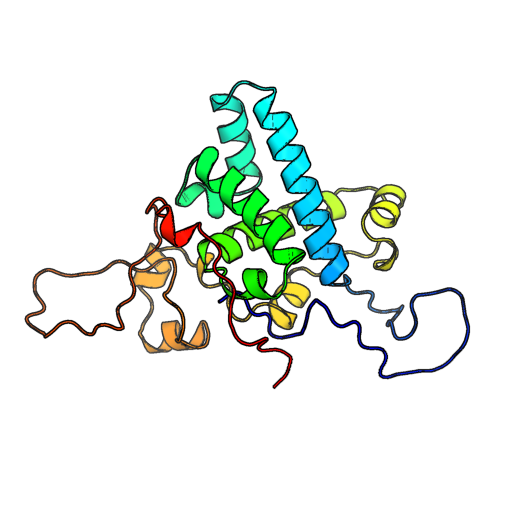 93 SER A CA 1
ATOM 767 C C . SER A 1 93 ? 5.510 -15.429 3.057 1.00 87.12 93 SER A C 1
ATOM 769 O O . SER A 1 93 ? 5.897 -16.457 2.502 1.00 87.12 93 SER A O 1
ATOM 771 N N . ASP A 1 94 ? 4.460 -15.424 3.885 1.00 86.56 94 ASP A N 1
ATOM 772 C CA . ASP A 1 94 ? 3.608 -16.582 4.185 1.00 86.56 94 ASP A CA 1
ATOM 773 C C . ASP A 1 94 ? 2.229 -16.433 3.525 1.00 86.56 94 ASP A C 1
ATOM 775 O O . ASP A 1 94 ? 1.307 -15.840 4.090 1.00 86.56 94 ASP A O 1
ATOM 779 N N . ARG A 1 95 ? 2.061 -17.045 2.343 1.00 81.12 95 ARG A N 1
ATOM 780 C CA . ARG A 1 95 ? 0.814 -16.976 1.557 1.00 81.12 95 ARG A CA 1
ATOM 781 C C . ARG A 1 95 ? -0.431 -17.330 2.372 1.00 81.12 95 ARG A C 1
ATOM 783 O O . ARG A 1 95 ? -1.467 -16.706 2.177 1.00 81.12 95 ARG A O 1
ATOM 790 N N . GLY A 1 96 ? -0.343 -18.280 3.307 1.00 76.81 96 GLY A N 1
ATOM 791 C CA . GLY A 1 96 ? -1.481 -18.656 4.148 1.00 76.81 96 GLY A CA 1
ATOM 792 C C . GLY A 1 96 ? -1.971 -17.491 5.012 1.00 76.81 96 GLY A C 1
ATOM 793 O O . GLY A 1 96 ? -3.175 -17.318 5.188 1.00 76.81 96 GLY A O 1
ATOM 794 N N . ARG A 1 97 ? -1.049 -16.656 5.501 1.00 81.56 97 ARG A N 1
ATOM 795 C CA . ARG A 1 97 ? -1.344 -15.445 6.284 1.00 81.56 97 ARG A CA 1
ATOM 796 C C . ARG A 1 97 ? -1.686 -14.236 5.416 1.00 81.56 97 ARG A C 1
ATOM 798 O O . ARG A 1 97 ? -2.461 -13.391 5.851 1.00 81.56 97 ARG A O 1
ATOM 805 N N . TRP A 1 98 ? -1.162 -14.148 4.190 1.00 83.44 98 TRP A N 1
ATOM 806 C CA . TRP A 1 98 ? -1.556 -13.101 3.235 1.00 83.44 98 TRP A CA 1
ATOM 807 C C . TRP A 1 98 ? -3.077 -13.041 3.081 1.00 83.44 98 TRP A C 1
ATOM 809 O O . TRP A 1 98 ? -3.703 -11.982 3.153 1.00 83.44 98 TRP A O 1
ATOM 819 N N . PHE A 1 99 ? -3.695 -14.213 2.946 1.00 76.81 99 PHE 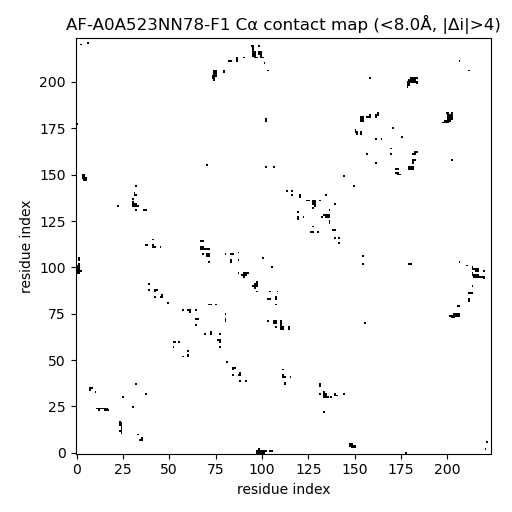A N 1
ATOM 820 C CA . PHE A 1 99 ? -5.126 -14.294 2.733 1.00 76.81 99 PHE A CA 1
ATOM 821 C C . PHE A 1 99 ? -5.936 -13.879 3.958 1.00 76.81 99 PHE A C 1
ATOM 823 O O . PHE A 1 99 ? -7.023 -13.361 3.767 1.00 76.81 99 PHE A O 1
ATOM 830 N N . SER A 1 100 ? -5.465 -13.984 5.202 1.00 74.75 100 SER A N 1
ATOM 831 C CA . SER A 1 100 ? -6.282 -13.548 6.352 1.00 74.75 100 SER A CA 1
ATOM 832 C C . SER A 1 100 ? -6.416 -12.033 6.489 1.00 74.75 100 SER A C 1
ATOM 834 O O . SER A 1 100 ? -7.246 -11.558 7.262 1.00 74.75 100 SER A O 1
ATOM 836 N N . MET A 1 101 ? -5.640 -11.257 5.733 1.00 77.25 101 MET A N 1
ATOM 837 C CA . MET A 1 101 ? -5.660 -9.801 5.812 1.00 77.25 101 MET A CA 1
ATOM 838 C C . MET A 1 101 ? -7.037 -9.210 5.463 1.00 77.25 101 MET A C 1
ATOM 840 O O . MET A 1 101 ? -7.843 -9.758 4.696 1.00 77.25 101 MET A O 1
ATOM 844 N N . ASN A 1 102 ? -7.320 -8.059 6.063 1.00 77.56 102 ASN A N 1
ATOM 845 C CA . ASN A 1 102 ? -8.597 -7.355 5.965 1.00 77.56 102 ASN A CA 1
ATOM 846 C C . ASN A 1 102 ? -8.417 -5.963 5.337 1.00 77.56 102 ASN A C 1
ATOM 848 O O . ASN A 1 102 ? -7.356 -5.609 4.826 1.00 77.56 102 ASN A O 1
ATOM 852 N N . ASN A 1 103 ? -9.469 -5.154 5.383 1.00 77.81 103 ASN A N 1
ATOM 853 C CA . ASN A 1 103 ? -9.455 -3.839 4.757 1.00 77.81 103 ASN A CA 1
ATOM 854 C C . ASN A 1 103 ? -8.519 -2.826 5.443 1.00 77.81 103 ASN A C 1
ATOM 856 O O . ASN A 1 103 ? -8.115 -1.872 4.785 1.00 77.81 103 ASN A O 1
ATOM 860 N N . TYR A 1 104 ? -8.121 -3.035 6.708 1.00 83.25 104 TYR A N 1
ATOM 861 C CA . TYR A 1 104 ? -7.111 -2.196 7.366 1.00 83.25 104 TYR A CA 1
ATOM 862 C C . TYR A 1 104 ? -5.757 -2.365 6.671 1.00 83.25 104 TYR A C 1
ATOM 864 O O . TYR A 1 104 ? -5.108 -1.387 6.305 1.00 83.25 104 TYR A O 1
ATOM 872 N N . HIS A 1 105 ? -5.391 -3.622 6.411 1.00 87.31 105 HIS A N 1
ATOM 873 C CA . HIS A 1 105 ? -4.185 -3.993 5.678 1.00 87.31 105 HIS A CA 1
ATOM 874 C C . HIS A 1 105 ? -4.238 -3.492 4.229 1.00 87.31 105 HIS A C 1
ATOM 876 O O . HIS A 1 105 ? -3.259 -2.946 3.734 1.00 87.31 105 HIS A O 1
ATOM 882 N N . LEU A 1 106 ? -5.391 -3.612 3.559 1.00 85.50 106 LEU A N 1
ATOM 883 C CA . LEU A 1 106 ? -5.553 -3.130 2.183 1.00 85.50 106 LEU A CA 1
ATOM 884 C C . LEU A 1 106 ? -5.423 -1.604 2.073 1.00 85.50 106 LEU A C 1
ATOM 886 O O . LEU A 1 106 ? -4.806 -1.111 1.133 1.00 85.50 106 LEU A O 1
ATOM 890 N N . CYS A 1 107 ? -5.994 -0.867 3.029 1.00 86.38 107 CYS A N 1
ATOM 891 C CA . CYS A 1 107 ? -5.911 0.591 3.081 1.00 86.38 107 CYS A CA 1
ATOM 892 C C . CYS A 1 107 ? -4.471 1.060 3.330 1.00 86.38 107 CYS A C 1
ATOM 894 O O . CYS A 1 107 ? -3.983 1.935 2.621 1.00 86.38 107 CYS A O 1
ATOM 896 N N . TYR A 1 108 ? -3.771 0.424 4.276 1.00 92.25 108 TYR A N 1
ATOM 897 C CA . TYR A 1 108 ? -2.349 0.678 4.500 1.00 92.25 108 TYR A CA 1
ATOM 898 C C . TYR A 1 108 ? -1.520 0.386 3.244 1.00 92.25 108 TYR A C 1
ATOM 900 O O . TYR A 1 108 ? -0.781 1.251 2.792 1.00 92.25 108 TYR A O 1
ATOM 908 N N . LEU A 1 109 ? -1.706 -0.787 2.627 1.00 93.81 109 LEU A N 1
ATOM 909 C CA . LEU A 1 109 ? -0.978 -1.175 1.418 1.00 93.81 109 LEU A CA 1
ATOM 910 C C . LEU A 1 109 ? -1.209 -0.193 0.263 1.00 93.81 109 LEU A C 1
ATOM 912 O O . LEU A 1 109 ? -0.285 0.087 -0.493 1.00 93.81 109 LEU A O 1
ATOM 916 N N . TYR A 1 110 ? -2.427 0.330 0.110 1.00 92.62 110 TYR A N 1
ATOM 917 C CA . TYR A 1 110 ? -2.701 1.356 -0.891 1.00 92.62 110 TYR A CA 1
ATOM 918 C C . TYR A 1 110 ? -1.854 2.611 -0.669 1.00 92.62 110 TYR A C 1
ATOM 920 O O . TYR A 1 110 ? -1.237 3.086 -1.621 1.00 92.62 110 TYR A O 1
ATOM 928 N N . ASP A 1 111 ? -1.824 3.127 0.563 1.00 92.75 111 ASP A N 1
ATOM 929 C CA . ASP A 1 111 ? -1.034 4.313 0.897 1.00 92.75 111 ASP A CA 1
ATOM 930 C C . ASP A 1 111 ? 0.454 4.069 0.636 1.00 92.75 111 ASP A C 1
ATOM 932 O O . ASP A 1 111 ? 1.087 4.871 -0.046 1.00 92.75 111 ASP A O 1
ATOM 936 N N . SER A 1 112 ? 0.982 2.920 1.070 1.00 96.00 112 SER A N 1
ATOM 937 C CA . SER A 1 112 ? 2.377 2.546 0.830 1.00 96.00 112 SER A CA 1
ATOM 938 C C . SER A 1 112 ? 2.728 2.505 -0.659 1.00 96.00 112 SER A C 1
ATOM 940 O O . SER A 1 112 ? 3.769 3.003 -1.084 1.00 96.00 112 SER A O 1
ATOM 942 N N . LEU A 1 113 ? 1.867 1.897 -1.483 1.00 95.75 113 LEU A N 1
ATOM 943 C CA . LEU A 1 113 ? 2.107 1.792 -2.924 1.00 95.75 113 LEU A CA 1
ATOM 944 C C . LEU A 1 113 ? 2.020 3.157 -3.610 1.00 95.75 113 LEU A C 1
ATOM 946 O O . LEU A 1 113 ? 2.786 3.415 -4.538 1.00 95.75 113 LEU A O 1
ATOM 950 N N . LEU A 1 114 ? 1.100 4.018 -3.167 1.00 93.00 114 LEU A N 1
ATOM 951 C CA . LEU A 1 114 ? 0.968 5.373 -3.688 1.00 93.00 114 LEU A CA 1
ATOM 952 C C . LEU A 1 114 ? 2.221 6.198 -3.378 1.00 93.00 114 LEU A C 1
ATOM 954 O O . LEU A 1 114 ? 2.801 6.764 -4.303 1.00 93.00 114 LEU A O 1
ATOM 958 N N . ASP A 1 115 ? 2.675 6.200 -2.124 1.00 93.75 115 ASP A N 1
ATOM 959 C CA . ASP A 1 115 ? 3.906 6.888 -1.718 1.00 93.75 115 ASP A CA 1
ATOM 960 C C . ASP A 1 115 ? 5.115 6.395 -2.526 1.00 93.75 115 ASP A C 1
ATOM 962 O O . ASP A 1 115 ? 5.891 7.182 -3.072 1.00 93.75 115 ASP A O 1
ATOM 966 N N . ARG A 1 116 ? 5.217 5.076 -2.736 1.00 95.00 116 ARG A N 1
ATOM 967 C CA . ARG A 1 116 ? 6.290 4.495 -3.549 1.00 95.00 116 ARG A CA 1
ATOM 968 C C . ARG A 1 116 ? 6.253 4.954 -5.009 1.00 95.00 116 ARG A C 1
ATOM 970 O O . ARG A 1 116 ? 7.309 5.138 -5.621 1.00 95.00 116 ARG A O 1
ATOM 977 N N . VAL A 1 117 ? 5.063 5.120 -5.587 1.00 94.25 117 VAL A N 1
ATOM 978 C CA . VAL A 1 117 ? 4.896 5.668 -6.944 1.00 94.25 117 VAL A CA 1
ATOM 979 C C . VAL A 1 117 ? 5.284 7.139 -6.985 1.00 94.25 117 VAL A C 1
ATOM 981 O O . VAL A 1 117 ? 5.913 7.561 -7.958 1.00 94.25 117 VAL A O 1
ATOM 984 N N . GLU A 1 118 ? 4.950 7.917 -5.956 1.00 92.69 118 GLU A N 1
ATOM 985 C CA . GLU A 1 118 ? 5.369 9.316 -5.853 1.00 92.69 118 GLU A CA 1
ATOM 986 C C . GLU A 1 118 ? 6.898 9.421 -5.769 1.00 92.69 118 GLU A C 1
ATOM 988 O O . GLU A 1 118 ? 7.501 10.114 -6.593 1.00 92.69 118 GLU A O 1
ATOM 993 N N . GLU A 1 119 ? 7.550 8.652 -4.888 1.00 93.62 119 GLU A N 1
ATOM 994 C CA . GLU A 1 119 ? 9.018 8.585 -4.788 1.00 93.62 119 GLU A CA 1
ATOM 995 C C . GLU A 1 119 ? 9.653 8.236 -6.142 1.00 93.62 119 GLU A C 1
ATOM 997 O O . GLU A 1 119 ? 10.603 8.888 -6.585 1.00 93.62 119 GLU A O 1
ATOM 1002 N N . TYR A 1 120 ? 9.106 7.238 -6.841 1.00 94.62 120 TYR A N 1
ATOM 1003 C CA . TYR A 1 120 ? 9.588 6.831 -8.159 1.00 94.62 120 TYR A CA 1
ATOM 1004 C C . TYR A 1 120 ? 9.417 7.942 -9.205 1.00 94.62 120 TYR A C 1
ATOM 1006 O O . TYR A 1 120 ? 10.331 8.234 -9.981 1.00 94.62 120 TYR A O 1
ATOM 1014 N N . SER A 1 121 ? 8.256 8.595 -9.214 1.00 92.44 121 SER A N 1
ATOM 1015 C CA . SER A 1 121 ? 7.907 9.636 -10.184 1.00 92.44 121 SER A CA 1
ATOM 1016 C C . SER A 1 121 ? 8.775 10.883 -10.032 1.00 92.44 121 SER A C 1
ATOM 1018 O O . SER A 1 121 ? 9.120 11.506 -11.035 1.00 92.44 121 SER A O 1
ATOM 1020 N N . TYR A 1 122 ? 9.185 11.221 -8.810 1.00 93.62 122 TYR A N 1
ATOM 1021 C CA . TYR A 1 122 ? 10.090 12.343 -8.546 1.00 93.62 122 TYR A CA 1
ATOM 1022 C C . TYR A 1 122 ? 11.579 11.966 -8.570 1.00 93.62 122 TYR A C 1
ATOM 1024 O O . TYR A 1 122 ? 12.428 12.848 -8.464 1.00 93.62 122 TYR A O 1
ATOM 1032 N N . SER A 1 123 ? 11.908 10.683 -8.737 1.00 94.88 123 SER A N 1
ATOM 1033 C CA . SER A 1 123 ? 13.287 10.205 -8.844 1.00 94.88 123 SER A CA 1
ATOM 1034 C C . SER A 1 123 ? 13.875 10.397 -10.244 1.00 94.88 123 SER A C 1
ATOM 1036 O O . SER A 1 123 ? 13.176 10.294 -11.253 1.00 94.88 123 SER A O 1
ATOM 1038 N N . GLU A 1 124 ? 15.192 10.598 -10.295 1.00 95.50 124 GLU A N 1
ATOM 1039 C CA . GLU A 1 124 ? 15.981 10.6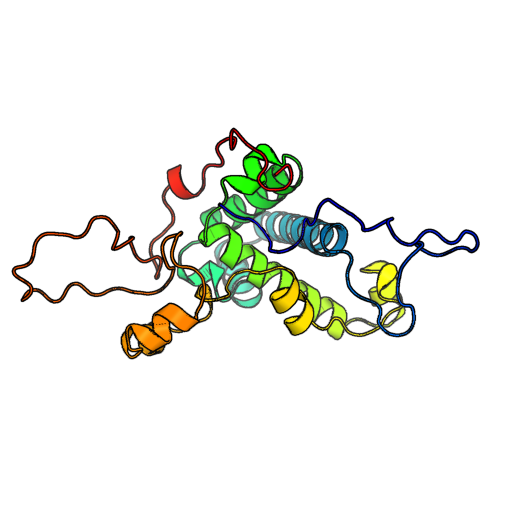24 -11.531 1.00 95.50 124 GLU A CA 1
ATOM 1040 C C . GLU A 1 124 ? 16.061 9.237 -12.195 1.00 95.50 124 GLU A C 1
ATOM 1042 O O . GLU A 1 124 ? 15.870 8.207 -11.543 1.00 95.50 124 GLU A O 1
ATOM 1047 N N . THR A 1 125 ? 16.399 9.196 -13.487 1.00 95.81 125 THR A N 1
ATOM 1048 C CA . THR A 1 125 ? 16.452 7.967 -14.304 1.00 95.81 125 THR A CA 1
ATOM 1049 C C . THR A 1 125 ? 17.258 6.838 -13.659 1.00 95.81 125 THR A C 1
ATOM 1051 O O . THR A 1 125 ? 16.755 5.721 -13.559 1.00 95.81 125 THR A O 1
ATOM 1054 N N . ASP A 1 126 ? 18.473 7.118 -13.179 1.00 96.62 126 ASP A N 1
ATOM 1055 C CA . ASP A 1 126 ? 19.332 6.099 -12.557 1.00 96.62 126 ASP A CA 1
ATOM 1056 C C . ASP A 1 126 ? 18.666 5.507 -11.313 1.00 96.62 126 ASP A C 1
ATOM 1058 O O . ASP A 1 126 ? 18.616 4.292 -11.131 1.00 96.62 126 ASP A O 1
ATOM 1062 N N . ARG A 1 127 ? 18.049 6.367 -10.497 1.00 95.00 127 ARG A N 1
ATOM 1063 C CA . ARG A 1 127 ? 17.339 5.940 -9.295 1.00 95.00 127 ARG A CA 1
ATOM 1064 C C . ARG A 1 127 ? 16.097 5.115 -9.632 1.00 95.00 127 ARG A C 1
ATOM 1066 O O . ARG A 1 127 ? 15.830 4.119 -8.966 1.00 95.00 127 ARG A O 1
ATOM 1073 N N . ARG A 1 128 ? 15.363 5.470 -10.687 1.00 93.69 128 ARG A N 1
ATOM 1074 C CA . ARG A 1 128 ? 14.229 4.671 -11.177 1.00 93.69 128 ARG A CA 1
ATOM 1075 C C . ARG A 1 128 ? 14.663 3.279 -11.638 1.00 93.69 128 ARG A C 1
ATOM 1077 O O . ARG A 1 128 ? 13.982 2.306 -11.323 1.00 93.69 128 ARG A O 1
ATOM 1084 N N . LEU A 1 129 ? 15.793 3.179 -12.340 1.00 92.38 129 LEU A N 1
ATOM 1085 C CA . LEU A 1 129 ? 16.367 1.898 -12.767 1.00 92.38 129 LEU A CA 1
ATOM 1086 C C . LEU A 1 129 ? 16.836 1.049 -11.580 1.00 92.38 129 LEU A C 1
ATOM 1088 O O . LEU A 1 129 ? 16.706 -0.170 -11.622 1.00 92.38 129 LEU A O 1
ATOM 1092 N N . GLU A 1 130 ? 17.340 1.672 -10.513 1.00 93.44 130 GLU A N 1
ATOM 1093 C CA . GLU A 1 130 ? 17.660 0.968 -9.265 1.00 93.44 130 GLU A CA 1
ATOM 1094 C C . GLU A 1 130 ? 16.408 0.462 -8.537 1.00 93.44 130 GLU A C 1
ATOM 1096 O O . GLU A 1 130 ? 16.420 -0.636 -7.983 1.00 93.44 130 GLU A O 1
ATOM 1101 N N . MET A 1 131 ? 15.343 1.270 -8.494 1.00 91.94 131 MET A N 1
ATOM 1102 C CA . MET A 1 131 ? 14.110 0.938 -7.774 1.00 91.94 131 MET A CA 1
ATOM 1103 C C . MET A 1 131 ? 13.332 -0.185 -8.461 1.00 91.94 131 MET A C 1
ATOM 1105 O O . MET A 1 131 ? 12.950 -1.146 -7.797 1.00 91.94 131 MET A O 1
ATOM 1109 N N . PHE A 1 132 ? 13.094 -0.037 -9.767 1.00 92.75 132 PHE A N 1
ATOM 1110 C CA . PHE A 1 132 ? 12.322 -0.962 -10.595 1.00 92.75 132 PHE A CA 1
ATOM 1111 C C . PHE A 1 132 ? 12.993 -1.089 -11.969 1.00 92.75 132 PHE A C 1
ATOM 1113 O O . PHE A 1 132 ? 12.572 -0.425 -12.925 1.00 92.75 132 PHE A O 1
ATOM 1120 N N . PRO A 1 133 ? 14.054 -1.909 -12.097 1.00 90.88 133 PRO A N 1
ATOM 1121 C CA . PRO A 1 133 ? 14.756 -2.092 -13.369 1.00 90.88 133 PRO A CA 1
ATOM 1122 C C . PRO A 1 133 ? 13.821 -2.591 -14.474 1.00 90.88 133 PRO A C 1
ATOM 1124 O O . PRO A 1 133 ? 13.990 -2.252 -15.643 1.00 90.88 133 PRO A O 1
ATOM 1127 N N . GLU A 1 134 ? 12.787 -3.343 -14.103 1.00 87.38 134 GLU A N 1
ATOM 1128 C CA . GLU A 1 134 ? 11.788 -3.874 -15.019 1.00 87.38 134 GLU A CA 1
ATOM 1129 C C . GLU A 1 134 ? 10.894 -2.805 -15.670 1.00 87.38 134 GLU A C 1
ATOM 1131 O O . GLU A 1 134 ? 10.211 -3.113 -16.645 1.00 87.38 134 GLU A O 1
ATOM 1136 N N . MET A 1 135 ? 10.889 -1.580 -15.132 1.00 90.12 135 MET A N 1
ATOM 1137 C CA . MET A 1 135 ? 10.150 -0.437 -15.674 1.00 90.12 135 MET A CA 1
ATOM 1138 C C . MET A 1 135 ? 10.952 0.345 -16.716 1.00 90.12 135 MET A C 1
ATOM 1140 O O . MET A 1 135 ? 10.399 1.234 -17.350 1.00 90.12 135 MET A O 1
ATOM 1144 N N . LEU A 1 136 ? 12.254 0.072 -16.886 1.00 90.62 136 LEU A N 1
ATOM 1145 C CA . LEU A 1 136 ? 13.122 0.797 -17.830 1.00 90.62 136 LEU A CA 1
ATOM 1146 C C . LEU A 1 136 ? 13.027 2.334 -17.680 1.00 90.62 136 LEU A C 1
ATOM 1148 O O . LEU A 1 136 ? 13.013 3.073 -18.664 1.00 90.62 136 LEU A O 1
ATOM 1152 N N . ALA A 1 137 ? 12.923 2.804 -16.430 1.00 90.94 137 ALA A N 1
ATOM 1153 C CA . ALA A 1 137 ? 12.698 4.202 -16.036 1.00 90.94 137 ALA A CA 1
ATOM 1154 C C . ALA A 1 137 ? 11.388 4.860 -16.530 1.00 90.94 137 ALA A C 1
ATOM 1156 O O . ALA A 1 137 ? 11.204 6.072 -16.339 1.00 90.94 137 ALA A O 1
ATOM 1157 N N . GLN A 1 138 ? 10.477 4.090 -17.133 1.00 91.75 138 GLN A N 1
ATOM 1158 C CA . GLN A 1 138 ? 9.171 4.573 -17.570 1.00 91.75 138 GLN A CA 1
ATOM 1159 C C . GLN A 1 138 ? 8.244 4.848 -16.381 1.00 91.75 138 GLN A C 1
ATOM 1161 O O . GLN A 1 138 ? 8.345 4.174 -15.355 1.00 91.75 138 GLN A O 1
ATOM 1166 N N . PRO A 1 139 ? 7.321 5.820 -16.497 1.00 90.44 139 PRO A N 1
ATOM 1167 C CA . PRO A 1 139 ? 6.340 6.100 -15.455 1.00 90.44 139 PRO A CA 1
ATOM 1168 C C . PRO A 1 139 ? 5.513 4.864 -15.079 1.00 90.44 139 PRO A C 1
ATOM 1170 O O . PRO A 1 139 ? 5.121 4.084 -15.942 1.00 90.44 139 PRO A O 1
ATOM 1173 N N . ILE A 1 140 ? 5.194 4.720 -13.792 1.00 89.38 140 ILE A N 1
ATOM 1174 C CA . ILE A 1 140 ? 4.260 3.694 -13.321 1.00 89.38 140 ILE A CA 1
ATOM 1175 C C . ILE A 1 140 ? 2.832 4.233 -13.467 1.00 89.38 140 ILE A C 1
ATOM 1177 O O . ILE A 1 140 ? 2.467 5.199 -12.794 1.00 89.38 140 ILE A O 1
ATOM 1181 N N . ASP A 1 141 ? 1.998 3.592 -14.292 1.00 88.50 141 ASP A N 1
ATOM 1182 C CA . ASP A 1 141 ? 0.553 3.850 -14.284 1.00 88.50 141 ASP A CA 1
ATOM 1183 C C . ASP A 1 141 ? -0.096 3.140 -13.088 1.00 88.50 141 ASP A C 1
ATOM 1185 O O . ASP A 1 141 ? -0.500 1.972 -13.133 1.00 88.50 141 ASP A O 1
ATOM 1189 N N . PHE A 1 142 ? -0.195 3.869 -11.977 1.00 89.38 142 PHE A N 1
ATOM 1190 C CA . PHE A 1 142 ? -0.778 3.331 -10.755 1.00 89.38 142 PHE A CA 1
ATOM 1191 C C . PHE A 1 142 ? -2.270 3.004 -10.906 1.00 89.38 142 PHE A C 1
ATOM 1193 O O . PHE A 1 142 ? -2.745 2.027 -10.331 1.00 89.38 142 PHE A O 1
ATOM 1200 N N . ASN A 1 143 ? -3.016 3.750 -11.728 1.00 85.44 143 ASN A N 1
ATOM 1201 C CA . ASN A 1 143 ? -4.434 3.464 -11.952 1.00 85.44 143 ASN A CA 1
ATOM 1202 C C . ASN A 1 143 ? -4.617 2.148 -12.709 1.00 85.44 143 ASN A C 1
ATOM 1204 O O . ASN A 1 143 ? -5.502 1.357 -12.369 1.00 85.44 143 ASN A O 1
ATOM 1208 N N . GLN A 1 144 ? -3.774 1.886 -13.709 1.00 84.69 144 GLN A N 1
ATOM 1209 C CA . GLN A 1 144 ? -3.754 0.601 -14.400 1.00 84.69 144 GLN A CA 1
ATOM 1210 C C . GLN A 1 144 ? -3.423 -0.536 -13.425 1.00 84.69 144 GLN A C 1
ATOM 1212 O O . GLN A 1 144 ? -4.145 -1.533 -13.399 1.00 84.69 144 GLN A O 1
ATOM 1217 N N . PHE A 1 145 ? -2.413 -0.364 -12.563 1.00 87.44 145 PHE A N 1
ATOM 1218 C CA . PHE A 1 145 ? -2.069 -1.354 -11.538 1.00 87.44 145 PHE A CA 1
ATOM 1219 C C . PHE A 1 145 ? -3.252 -1.664 -10.604 1.00 87.44 145 PHE A C 1
ATOM 1221 O O . PHE A 1 145 ? -3.612 -2.828 -10.410 1.00 87.44 145 PHE A O 1
ATOM 1228 N N . LEU A 1 146 ? -3.921 -0.636 -10.077 1.00 85.06 146 LEU A N 1
ATOM 1229 C CA . LEU A 1 146 ? -5.107 -0.806 -9.234 1.00 85.06 146 LEU A CA 1
ATOM 1230 C C . LEU A 1 146 ? -6.231 -1.538 -9.982 1.00 85.06 146 LEU A C 1
ATOM 1232 O O . LEU A 1 146 ? -6.839 -2.460 -9.439 1.00 85.06 146 LEU A O 1
ATOM 1236 N N . ASN A 1 147 ? -6.487 -1.184 -11.242 1.00 82.75 147 ASN A N 1
ATOM 1237 C CA . ASN A 1 147 ? -7.518 -1.830 -12.054 1.00 82.75 147 ASN A CA 1
ATOM 1238 C C . ASN A 1 147 ? -7.222 -3.310 -12.320 1.00 82.75 147 ASN A C 1
ATOM 1240 O O . ASN A 1 147 ? -8.151 -4.127 -12.317 1.00 82.75 147 ASN A O 1
ATOM 1244 N N . GLU A 1 148 ? -5.955 -3.662 -12.527 1.00 84.12 148 GLU A N 1
ATOM 1245 C CA . GLU A 1 148 ? -5.531 -5.033 -12.800 1.00 84.12 148 GLU A CA 1
ATOM 1246 C C . GLU A 1 148 ? -5.513 -5.922 -11.551 1.00 84.12 148 GLU A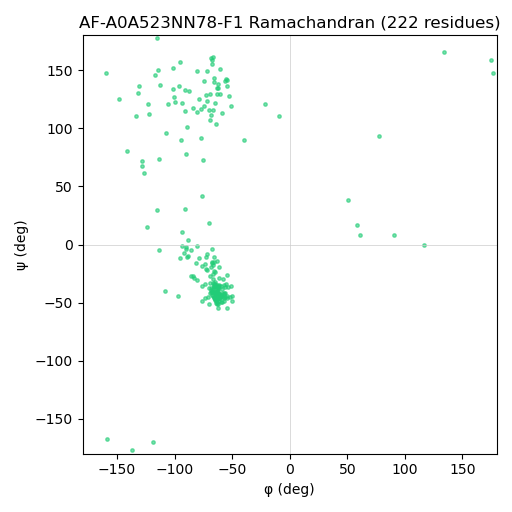 C 1
ATOM 1248 O O . GLU A 1 148 ? -5.864 -7.096 -11.665 1.00 84.12 148 GLU A O 1
ATOM 1253 N N . TYR A 1 149 ? -5.149 -5.388 -10.379 1.00 84.88 149 TYR A N 1
ATOM 1254 C CA . TYR A 1 149 ? -4.938 -6.194 -9.170 1.00 84.88 149 TYR A CA 1
ATOM 1255 C C . TYR A 1 149 ? -6.024 -6.016 -8.102 1.00 84.88 149 TYR A C 1
ATOM 1257 O O . TYR A 1 149 ? -6.450 -7.003 -7.507 1.00 84.88 149 TYR A O 1
ATOM 1265 N N . PHE A 1 150 ? -6.536 -4.810 -7.853 1.00 83.31 150 PHE A N 1
ATOM 1266 C CA . PHE A 1 150 ? -7.436 -4.551 -6.723 1.00 83.31 150 PHE A CA 1
ATOM 1267 C C . PHE A 1 150 ? -8.895 -4.825 -7.094 1.00 83.31 150 PHE A C 1
ATOM 1269 O O . PHE A 1 150 ? -9.390 -4.348 -8.116 1.00 83.31 150 PHE A O 1
ATOM 1276 N N . PHE A 1 151 ? -9.627 -5.557 -6.248 1.00 73.56 151 PHE A N 1
ATOM 1277 C CA . PHE A 1 151 ? -11.074 -5.752 -6.429 1.00 73.56 151 PHE A CA 1
ATOM 1278 C C . PHE A 1 151 ? -11.885 -4.481 -6.180 1.00 73.56 151 PHE A C 1
ATOM 1280 O O . PHE A 1 151 ? -12.914 -4.283 -6.821 1.00 73.56 151 PHE A O 1
ATOM 1287 N N . SER A 1 152 ? -11.432 -3.640 -5.252 1.00 68.94 152 SER A N 1
ATOM 1288 C CA . SER A 1 152 ? -12.102 -2.407 -4.865 1.00 68.94 152 SER A CA 1
ATOM 1289 C C . SER A 1 152 ? -11.120 -1.454 -4.183 1.00 68.94 152 SER A C 1
ATOM 1291 O O . SER A 1 152 ? -10.217 -1.888 -3.467 1.00 68.94 152 SER A O 1
ATOM 1293 N N . THR A 1 153 ? -11.340 -0.155 -4.375 1.00 68.19 153 THR A N 1
ATOM 1294 C CA . THR A 1 153 ? -10.694 0.941 -3.639 1.00 68.19 153 THR A CA 1
ATOM 1295 C C . THR A 1 153 ? -11.717 1.732 -2.817 1.00 68.19 153 THR A C 1
ATOM 1297 O O . THR A 1 153 ? -11.568 2.926 -2.573 1.00 68.19 153 THR A O 1
ATOM 1300 N N . THR A 1 154 ? -12.795 1.079 -2.366 1.00 64.88 154 THR A N 1
ATOM 1301 C CA . THR A 1 154 ? -13.894 1.705 -1.604 1.00 64.88 154 THR A CA 1
ATOM 1302 C C . THR A 1 154 ? -13.445 2.452 -0.355 1.00 64.88 154 THR A C 1
ATOM 1304 O O . THR A 1 154 ? -14.113 3.403 0.040 1.00 64.88 154 THR A O 1
ATOM 1307 N N . PHE A 1 155 ? -12.308 2.075 0.236 1.00 68.00 155 PHE A N 1
ATOM 1308 C CA . PHE A 1 155 ? -11.705 2.776 1.374 1.00 68.00 155 PHE A CA 1
ATOM 1309 C C . PHE A 1 155 ? -11.267 4.222 1.045 1.00 68.00 155 PHE A C 1
ATOM 1311 O O . PHE A 1 155 ? -11.054 5.014 1.959 1.00 68.00 155 PHE A O 1
ATOM 1318 N N . LEU A 1 156 ? -11.196 4.602 -0.238 1.00 66.50 156 LEU A N 1
ATOM 1319 C CA . LEU A 1 156 ? -10.954 5.981 -0.684 1.00 66.50 156 LEU A CA 1
ATOM 1320 C C . LEU A 1 156 ? -12.214 6.859 -0.668 1.00 66.50 156 LEU A C 1
ATOM 1322 O O . LEU A 1 156 ? -12.123 8.084 -0.778 1.00 66.50 156 LEU A O 1
ATOM 1326 N N . VAL A 1 157 ? -13.409 6.267 -0.580 1.00 65.50 157 VAL A N 1
ATOM 1327 C CA . VAL A 1 157 ? -14.657 7.034 -0.620 1.00 65.50 157 VAL A CA 1
ATOM 1328 C C . VAL A 1 157 ? -14.843 7.764 0.708 1.00 65.50 157 VAL A C 1
ATOM 1330 O O . VAL A 1 157 ? -14.971 7.147 1.760 1.00 65.50 157 VAL A O 1
ATOM 1333 N N . ALA A 1 158 ? -14.904 9.097 0.650 1.00 64.25 158 ALA A N 1
ATOM 1334 C CA . ALA A 1 158 ? -15.227 9.917 1.813 1.00 64.25 158 ALA A CA 1
ATOM 1335 C C . ALA A 1 158 ? -16.576 9.508 2.427 1.00 64.25 158 ALA A C 1
ATOM 1337 O O . ALA A 1 158 ? -17.549 9.256 1.709 1.00 64.25 158 ALA A O 1
ATOM 1338 N N . VAL A 1 159 ? -16.648 9.507 3.756 1.00 60.75 159 VAL A N 1
ATOM 1339 C CA . VAL A 1 159 ? -17.807 9.063 4.549 1.00 60.75 159 VAL A CA 1
ATOM 1340 C C . VAL A 1 159 ? -19.082 9.788 4.136 1.00 60.75 159 VAL A C 1
ATOM 1342 O O . VAL A 1 159 ? -20.136 9.190 3.927 1.00 60.75 159 VAL A O 1
ATOM 1345 N N . GLU A 1 160 ? -18.975 11.099 3.951 1.00 63.78 160 GLU A N 1
ATOM 1346 C CA . GLU A 1 160 ? -20.075 11.979 3.583 1.00 63.78 160 GLU A CA 1
ATOM 1347 C C . GLU A 1 160 ? -20.599 11.650 2.188 1.00 63.78 160 GLU A C 1
ATOM 1349 O O . GLU A 1 160 ? -21.801 11.742 1.935 1.00 63.78 160 GLU A O 1
ATOM 1354 N N . ARG A 1 161 ? -19.702 11.257 1.278 1.00 65.19 161 ARG A N 1
ATOM 1355 C CA . ARG A 1 161 ? -20.054 10.845 -0.079 1.00 65.19 161 ARG A CA 1
ATOM 1356 C C . ARG A 1 161 ? -20.702 9.466 -0.062 1.00 65.19 161 ARG A C 1
ATOM 1358 O O . ARG A 1 161 ? -21.756 9.307 -0.670 1.00 65.19 161 ARG A O 1
ATOM 1365 N N . PHE A 1 162 ? -20.133 8.509 0.669 1.00 65.19 162 PHE A N 1
ATOM 1366 C CA . PHE A 1 162 ? -20.693 7.163 0.796 1.00 65.19 162 PHE A CA 1
ATOM 1367 C C . PHE A 1 162 ? -22.103 7.184 1.403 1.00 65.19 162 PHE A C 1
ATOM 1369 O O . PHE A 1 162 ? -23.017 6.527 0.906 1.00 65.19 162 PHE A O 1
ATOM 1376 N N . ASN A 1 163 ? -22.316 7.991 2.444 1.00 60.62 163 ASN A N 1
ATOM 1377 C CA . ASN A 1 163 ? -23.615 8.123 3.104 1.00 60.62 163 ASN A CA 1
ATOM 1378 C C . ASN A 1 163 ? -24.694 8.747 2.208 1.00 60.62 163 ASN A C 1
ATOM 1380 O O . ASN A 1 163 ? -25.879 8.523 2.441 1.00 60.62 163 ASN A O 1
ATOM 1384 N N . ARG A 1 164 ? -24.301 9.498 1.173 1.00 67.38 164 ARG A N 1
ATOM 1385 C CA . ARG A 1 164 ? -25.217 10.081 0.181 1.00 67.38 164 ARG A CA 1
ATOM 1386 C C . ARG A 1 164 ? -25.486 9.167 -1.016 1.00 67.38 164 ARG A C 1
ATOM 1388 O O . ARG A 1 164 ? -26.386 9.475 -1.790 1.00 67.38 164 ARG A O 1
ATOM 1395 N N . MET A 1 165 ? -24.734 8.076 -1.174 1.00 66.75 165 MET A N 1
ATOM 1396 C CA . MET A 1 165 ? -24.928 7.124 -2.267 1.00 66.75 165 MET A CA 1
ATOM 1397 C C . MET A 1 165 ? -26.168 6.253 -2.043 1.00 66.75 165 MET A C 1
ATOM 1399 O O . MET A 1 165 ? -26.435 5.764 -0.939 1.00 66.75 165 MET A O 1
ATOM 1403 N N . THR A 1 166 ? -26.888 6.003 -3.127 1.00 70.94 166 THR A N 1
ATOM 1404 C CA . THR A 1 166 ? -27.974 5.028 -3.220 1.00 70.94 166 THR A CA 1
ATOM 1405 C C . THR A 1 166 ? -27.450 3.590 -3.092 1.00 70.94 166 THR A C 1
ATOM 1407 O O . THR A 1 166 ? -26.273 3.326 -3.358 1.00 70.94 166 THR A O 1
ATOM 1410 N N . PRO A 1 167 ? -28.300 2.616 -2.718 1.00 65.12 167 PRO A N 1
ATOM 1411 C CA . PRO A 1 167 ? -27.923 1.200 -2.713 1.00 65.12 167 PRO A CA 1
ATOM 1412 C C . PRO A 1 167 ? -27.367 0.710 -4.061 1.00 65.12 167 PRO A C 1
ATOM 1414 O O . PRO A 1 167 ? -26.420 -0.072 -4.093 1.00 65.12 167 PRO A O 1
ATOM 1417 N N . GLN A 1 168 ? -27.906 1.212 -5.176 1.00 65.62 168 GLN A N 1
ATOM 1418 C CA . GLN A 1 168 ? -27.443 0.898 -6.527 1.00 65.62 168 GLN A CA 1
ATOM 1419 C C . GLN A 1 168 ? -26.028 1.436 -6.777 1.00 65.62 168 GLN A C 1
ATOM 1421 O O . GLN A 1 168 ? -25.173 0.688 -7.243 1.00 65.62 168 GLN A O 1
ATOM 1426 N N . GLU A 1 169 ? -25.745 2.687 -6.409 1.00 67.62 169 GLU A N 1
ATOM 1427 C CA . GLU A 1 169 ? -24.396 3.266 -6.519 1.00 67.62 169 GLU A CA 1
ATOM 1428 C C . GLU A 1 169 ? -23.386 2.523 -5.639 1.00 67.62 169 GLU A C 1
ATOM 1430 O O . GLU A 1 169 ? -22.269 2.263 -6.074 1.00 67.62 169 GLU A O 1
ATOM 1435 N N . LYS A 1 170 ? -23.787 2.100 -4.434 1.00 64.94 170 LYS A N 1
ATOM 1436 C CA . LYS A 1 170 ? -22.937 1.296 -3.541 1.00 64.94 170 LYS A CA 1
ATOM 1437 C C . LYS A 1 170 ? -22.611 -0.074 -4.137 1.00 64.94 170 LYS A C 1
ATOM 1439 O O . LYS A 1 170 ? -21.464 -0.504 -4.072 1.00 64.94 170 LYS A O 1
ATOM 1444 N N . SER A 1 171 ? -23.589 -0.727 -4.769 1.00 60.31 171 SER A N 1
ATOM 1445 C CA . SER A 1 171 ? -23.393 -2.030 -5.424 1.00 60.31 171 SER A CA 1
ATOM 1446 C C . SER A 1 171 ? -22.437 -1.980 -6.624 1.00 60.31 171 SER A C 1
ATOM 1448 O O . SER A 1 171 ? -21.815 -2.983 -6.963 1.00 60.31 171 SER A O 1
ATOM 1450 N N . GLN A 1 172 ? -22.276 -0.806 -7.243 1.00 64.31 172 GLN A N 1
ATOM 1451 C CA . GLN A 1 172 ? -21.341 -0.593 -8.350 1.00 64.31 172 GLN A CA 1
ATOM 1452 C C . GLN A 1 172 ? -19.886 -0.423 -7.884 1.00 64.31 172 GLN A C 1
ATOM 1454 O O . GLN A 1 172 ? -18.981 -0.477 -8.713 1.00 64.31 172 GLN A O 1
ATOM 1459 N N . LEU A 1 173 ? -19.638 -0.254 -6.578 1.00 59.66 173 LEU A N 1
ATOM 1460 C CA . LEU A 1 173 ? -18.290 -0.077 -6.027 1.00 59.66 173 LEU A CA 1
ATOM 1461 C C . LEU A 1 173 ? -17.503 -1.395 -5.844 1.00 59.66 173 LEU A C 1
ATOM 1463 O O . LEU A 1 173 ? -16.351 -1.349 -5.423 1.00 59.66 173 LEU A O 1
ATOM 1467 N N . GLY A 1 174 ? -18.090 -2.558 -6.155 1.00 51.34 174 GLY A N 1
ATOM 1468 C CA . GLY A 1 174 ? -17.425 -3.870 -6.100 1.00 51.34 174 GLY A CA 1
ATOM 1469 C C . GLY A 1 174 ? -18.259 -4.955 -5.408 1.00 51.34 174 GLY A C 1
ATOM 1470 O O . GLY A 1 174 ? -19.255 -4.657 -4.750 1.00 51.34 174 GLY A O 1
ATOM 1471 N N . LYS A 1 175 ? -17.871 -6.232 -5.577 1.00 43.78 175 LYS A N 1
ATOM 1472 C CA . LYS A 1 175 ? -18.586 -7.376 -4.981 1.00 43.78 175 LYS A CA 1
ATOM 1473 C C . LYS A 1 175 ? -18.549 -7.332 -3.447 1.00 43.78 175 LYS A C 1
ATOM 1475 O O . LYS A 1 175 ? -17.517 -7.106 -2.826 1.00 43.78 175 LYS A O 1
ATOM 1480 N N . LEU A 1 176 ? -19.727 -7.588 -2.895 1.00 44.09 176 LEU A N 1
ATOM 1481 C CA . LEU A 1 176 ? -20.248 -7.239 -1.575 1.00 44.09 176 LEU A CA 1
ATOM 1482 C C . LEU A 1 176 ? -19.997 -8.293 -0.474 1.00 44.09 176 LEU A C 1
ATOM 1484 O O . LEU A 1 176 ? -20.815 -8.404 0.427 1.00 44.09 176 LEU A O 1
ATOM 1488 N N . ASP A 1 177 ? -18.912 -9.074 -0.513 1.00 39.34 177 ASP A N 1
ATOM 1489 C CA . ASP A 1 177 ? -18.727 -10.170 0.467 1.00 39.34 177 ASP A CA 1
ATOM 1490 C C . ASP A 1 177 ? -17.867 -9.812 1.692 1.00 39.34 177 ASP A C 1
ATOM 1492 O O . ASP A 1 177 ? -17.855 -10.556 2.676 1.00 39.34 177 ASP A O 1
ATOM 1496 N N . HIS A 1 178 ? -17.168 -8.670 1.703 1.00 37.81 178 HIS A N 1
ATOM 1497 C CA . HIS A 1 178 ? -16.283 -8.302 2.815 1.00 37.81 178 HIS A CA 1
ATOM 1498 C C . HIS A 1 178 ? -16.482 -6.848 3.277 1.00 37.81 178 HIS A C 1
ATOM 1500 O O . HIS A 1 178 ? -16.147 -5.901 2.571 1.00 37.81 178 HIS A O 1
ATOM 1506 N N . ALA A 1 179 ? -17.043 -6.728 4.488 1.00 39.34 179 ALA A N 1
ATOM 1507 C CA . ALA A 1 179 ? -17.276 -5.549 5.331 1.00 39.34 179 ALA A CA 1
ATOM 1508 C C . ALA A 1 179 ? -16.625 -4.230 4.870 1.00 39.34 179 ALA A C 1
ATOM 1510 O O . ALA A 1 179 ? -15.412 -4.052 4.960 1.00 39.34 179 ALA A O 1
ATOM 1511 N N . TYR A 1 180 ? -17.444 -3.271 4.437 1.00 41.44 180 TYR A N 1
ATOM 1512 C CA . TYR A 1 180 ? -16.979 -1.946 4.032 1.00 41.44 180 TYR A CA 1
ATOM 1513 C C . TYR A 1 180 ? -16.281 -1.177 5.162 1.00 41.44 180 TYR A C 1
ATOM 1515 O O . TYR A 1 180 ? -16.840 -0.926 6.230 1.00 41.44 180 TYR A O 1
ATOM 1523 N N . PHE A 1 181 ? -15.094 -0.667 4.842 1.00 39.72 181 PHE A N 1
ATOM 1524 C CA . PHE A 1 181 ? -14.580 0.578 5.403 1.00 39.72 181 PHE A CA 1
ATOM 1525 C C . PHE A 1 181 ? -15.500 1.734 4.980 1.00 39.72 181 PHE A C 1
ATOM 1527 O O . PHE A 1 181 ? -15.780 1.867 3.789 1.00 39.72 181 PHE A O 1
ATOM 1534 N N . GLY A 1 182 ? -15.949 2.575 5.920 1.00 38.31 182 GLY A N 1
ATOM 1535 C CA . GLY A 1 182 ? -16.492 3.895 5.563 1.00 38.31 182 GLY A CA 1
ATOM 1536 C C . GLY A 1 182 ? -17.970 4.256 5.837 1.00 38.31 182 GLY A C 1
ATOM 1537 O O . GLY A 1 182 ? -18.329 5.391 5.535 1.00 38.31 182 GLY A O 1
ATOM 1538 N N . ALA A 1 183 ? -18.844 3.410 6.401 1.00 33.44 183 ALA A N 1
ATOM 1539 C CA . ALA A 1 183 ? -20.308 3.621 6.333 1.00 33.44 183 ALA A CA 1
ATOM 1540 C C . ALA A 1 183 ? -21.179 3.596 7.629 1.00 33.44 183 ALA A C 1
ATOM 1542 O O . ALA A 1 183 ? -22.007 2.699 7.751 1.00 33.44 183 ALA A O 1
ATOM 1543 N N . ILE A 1 184 ? -21.112 4.530 8.598 1.00 35.25 184 ILE A N 1
ATOM 1544 C CA . ILE A 1 184 ? -22.095 4.495 9.719 1.00 35.25 184 ILE A CA 1
ATOM 1545 C C . ILE A 1 184 ? -23.433 5.080 9.267 1.00 35.25 184 ILE A C 1
ATOM 1547 O O . ILE A 1 184 ? -23.471 6.263 8.939 1.00 35.25 184 ILE A O 1
ATOM 1551 N N . LEU A 1 185 ? -24.519 4.307 9.423 1.00 31.97 185 LEU A N 1
ATOM 1552 C CA . LEU A 1 185 ? -25.757 4.769 10.074 1.00 31.97 185 LEU A CA 1
ATOM 1553 C C . LEU A 1 185 ? -26.466 3.610 10.808 1.00 31.97 185 LEU A C 1
ATOM 1555 O O . LEU A 1 185 ? -26.912 2.668 10.159 1.00 31.97 185 LEU A O 1
ATOM 1559 N N . PRO A 1 186 ? -26.758 3.762 12.110 1.00 33.16 186 PRO A N 1
ATOM 1560 C CA . PRO A 1 186 ? -28.097 3.519 12.615 1.00 33.16 186 PRO A CA 1
ATOM 1561 C C . PRO A 1 186 ? -28.797 4.869 12.793 1.00 33.16 186 PRO A C 1
ATOM 1563 O O . PRO A 1 186 ? -28.290 5.771 13.461 1.00 33.16 186 PRO A O 1
ATOM 1566 N N . THR A 1 187 ? -29.986 5.022 12.210 1.00 34.91 187 THR A N 1
ATOM 1567 C CA . THR A 1 187 ? -30.938 6.045 12.665 1.00 34.91 187 THR A CA 1
ATOM 1568 C C . THR A 1 187 ? -31.839 5.397 13.723 1.00 34.91 187 THR A C 1
ATOM 1570 O O . THR A 1 187 ? -32.361 4.312 13.467 1.00 34.91 187 THR A O 1
ATOM 1573 N N . PRO A 1 188 ? -32.078 6.028 14.889 1.00 41.59 188 PRO A N 1
ATOM 1574 C CA . PRO A 1 188 ? -32.791 5.430 16.030 1.00 41.59 188 PRO A CA 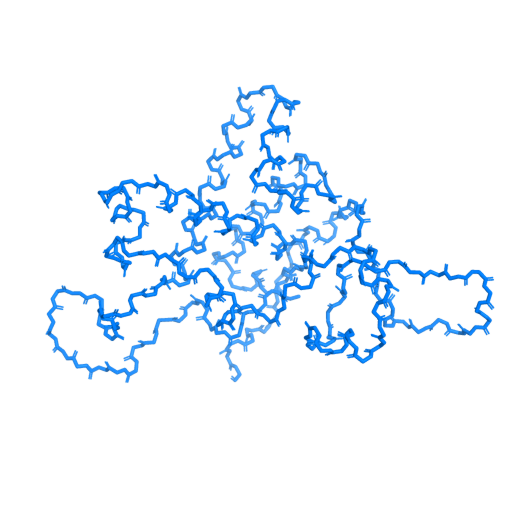1
ATOM 1575 C C . PRO A 1 188 ? -34.304 5.202 15.811 1.00 41.59 188 PRO A C 1
ATOM 1577 O O . PRO A 1 188 ? -35.050 5.046 16.771 1.00 41.59 188 PRO A O 1
ATOM 1580 N N . ALA A 1 189 ? -34.778 5.191 14.562 1.00 36.91 189 ALA A N 1
ATOM 1581 C CA . ALA A 1 189 ? -36.191 5.057 14.210 1.00 36.91 189 ALA A CA 1
ATOM 1582 C C . ALA A 1 189 ? -36.545 3.745 13.481 1.00 36.91 189 ALA A C 1
ATOM 1584 O O . ALA A 1 189 ? -37.723 3.500 13.223 1.00 36.91 189 ALA A O 1
ATOM 1585 N N . ALA A 1 190 ? -35.576 2.888 13.146 1.00 35.28 190 ALA A N 1
ATOM 1586 C CA . ALA A 1 190 ? -35.857 1.643 12.434 1.00 35.28 190 ALA A CA 1
ATOM 1587 C C . ALA A 1 190 ? -36.159 0.499 13.414 1.00 35.28 190 ALA A C 1
ATOM 1589 O O . ALA A 1 190 ? -35.272 -0.116 13.994 1.00 35.28 190 ALA A O 1
ATOM 1590 N N . THR A 1 191 ? -37.444 0.202 13.579 1.00 39.78 191 THR A N 1
ATOM 1591 C CA . THR A 1 191 ? -37.992 -0.972 14.278 1.00 39.78 191 THR A CA 1
ATOM 1592 C C . THR A 1 191 ? -37.888 -2.251 13.434 1.00 39.78 191 THR A C 1
ATOM 1594 O O . THR A 1 191 ? -38.823 -3.048 13.390 1.00 39.78 191 THR A O 1
ATOM 1597 N N . SER A 1 192 ? -36.770 -2.478 12.742 1.00 38.66 192 SER A N 1
ATOM 1598 C CA . SER A 1 192 ? -36.586 -3.695 11.947 1.00 38.66 192 SER A CA 1
ATOM 1599 C C . SER A 1 192 ? -35.337 -4.453 12.365 1.00 38.66 192 SER A C 1
ATOM 1601 O O . SER A 1 192 ? -34.231 -3.927 12.307 1.00 38.66 192 SER A O 1
ATOM 1603 N N . ILE A 1 193 ? -35.606 -5.692 12.772 1.00 40.53 193 ILE A N 1
ATOM 1604 C CA . ILE A 1 193 ? -34.727 -6.831 13.033 1.00 40.53 193 ILE A CA 1
ATOM 1605 C C . ILE A 1 193 ? -33.386 -6.698 12.302 1.00 40.53 193 ILE A C 1
ATOM 1607 O O . ILE A 1 193 ? -33.347 -6.586 11.079 1.00 40.53 193 ILE A O 1
ATOM 1611 N N . GLU A 1 194 ? -32.320 -6.699 13.099 1.00 37.31 194 GLU A N 1
ATOM 1612 C CA . GLU A 1 194 ? -30.925 -6.592 12.686 1.00 37.31 194 GLU A CA 1
ATOM 1613 C C . GLU A 1 194 ? -30.589 -7.615 11.595 1.00 37.31 194 GLU A C 1
ATOM 1615 O O . GLU A 1 194 ? -30.685 -8.825 11.803 1.00 37.31 194 GLU A O 1
ATOM 1620 N N . ASP A 1 195 ? -30.189 -7.115 10.425 1.00 35.00 195 ASP A N 1
ATOM 1621 C CA . ASP A 1 195 ? -29.521 -7.912 9.405 1.00 35.00 195 ASP A CA 1
ATOM 1622 C C . ASP A 1 195 ? -28.052 -8.104 9.836 1.00 35.00 195 ASP A C 1
ATOM 1624 O O . ASP A 1 195 ? -27.312 -7.118 9.931 1.00 35.00 195 ASP A O 1
ATOM 1628 N N . PRO A 1 196 ? -27.601 -9.343 10.103 1.00 35.09 196 PRO A N 1
ATOM 1629 C CA . PRO A 1 196 ? -26.240 -9.637 10.553 1.00 35.09 196 PRO A CA 1
ATOM 1630 C C . PRO A 1 196 ? -25.159 -9.356 9.492 1.00 35.09 196 PRO A C 1
ATOM 1632 O O . PRO A 1 196 ? -23.973 -9.488 9.791 1.00 35.09 196 PRO A O 1
ATOM 1635 N N . THR A 1 197 ? -25.534 -8.957 8.270 1.00 33.97 197 THR A N 1
ATOM 1636 C CA . THR A 1 197 ? -24.600 -8.573 7.197 1.00 33.97 197 THR A CA 1
ATOM 1637 C C . THR A 1 197 ? -24.298 -7.070 7.132 1.00 33.97 197 THR A C 1
ATOM 1639 O O . THR A 1 197 ? -23.451 -6.645 6.342 1.00 33.97 197 THR A O 1
ATOM 1642 N N . LEU A 1 198 ? -24.899 -6.250 8.007 1.00 34.47 198 LEU A N 1
ATOM 1643 C CA . LEU A 1 198 ? -24.541 -4.837 8.190 1.00 34.47 198 LEU A CA 1
ATOM 1644 C C . LEU A 1 198 ? -23.224 -4.717 8.977 1.00 34.47 198 LEU A C 1
ATOM 1646 O O . LEU A 1 198 ? -23.188 -4.377 10.160 1.00 34.47 198 LEU A O 1
ATOM 1650 N N . GLY A 1 199 ? -22.130 -5.062 8.294 1.00 36.69 199 GLY A N 1
ATOM 1651 C CA . GLY A 1 199 ? -20.768 -5.062 8.810 1.00 36.69 199 GLY A CA 1
ATOM 1652 C C . GLY A 1 199 ? -20.360 -3.716 9.403 1.00 36.69 199 GLY A C 1
ATOM 1653 O O . GLY A 1 199 ? -20.626 -2.650 8.845 1.00 36.69 199 GLY A O 1
ATOM 1654 N N . LYS A 1 200 ? -19.702 -3.794 10.562 1.00 37.59 200 LYS A N 1
ATOM 1655 C CA . LYS A 1 200 ? -19.148 -2.657 11.291 1.00 37.59 200 LYS A CA 1
ATOM 1656 C C . LYS A 1 200 ? -18.228 -1.835 10.400 1.00 37.59 200 LYS A C 1
ATOM 1658 O O . LYS A 1 200 ? -17.464 -2.333 9.583 1.00 37.59 200 LYS A O 1
ATOM 1663 N N . VAL A 1 201 ? -18.340 -0.542 10.615 1.00 40.38 201 VAL A N 1
ATOM 1664 C CA . VAL A 1 201 ? -17.786 0.501 9.781 1.00 40.38 201 VAL A CA 1
ATOM 1665 C C . VAL A 1 201 ? -16.441 0.888 10.322 1.00 40.38 201 VAL A C 1
ATOM 1667 O O . VAL A 1 201 ? -16.340 1.380 11.444 1.00 40.38 201 VAL A O 1
ATOM 1670 N N . ILE A 1 202 ? -15.431 0.765 9.482 1.00 46.22 202 ILE A N 1
ATOM 1671 C CA . ILE A 1 202 ? -14.098 1.205 9.840 1.00 46.22 202 ILE A CA 1
ATOM 1672 C C . ILE A 1 202 ? -13.943 2.663 9.407 1.00 46.22 202 ILE A C 1
ATOM 1674 O O . ILE A 1 202 ? -13.404 2.980 8.353 1.00 46.22 202 ILE A O 1
ATOM 1678 N N . ASN A 1 203 ? -14.518 3.569 10.190 1.00 48.12 203 ASN A N 1
ATOM 1679 C CA . ASN A 1 203 ? -14.163 4.984 10.147 1.00 48.12 203 ASN A CA 1
ATOM 1680 C C . ASN A 1 203 ? -13.716 5.381 11.537 1.00 48.12 203 ASN A C 1
ATOM 1682 O O . ASN A 1 203 ? -14.539 5.409 12.448 1.00 48.12 203 ASN A O 1
ATOM 1686 N N . ALA A 1 204 ? -12.429 5.695 11.675 1.00 52.94 204 ALA A N 1
ATOM 1687 C CA . ALA A 1 204 ? -11.835 6.140 12.932 1.00 52.94 204 ALA A CA 1
ATOM 1688 C C . ALA A 1 204 ? -11.969 5.156 14.109 1.00 52.94 204 ALA A C 1
ATOM 1690 O O . ALA A 1 204 ? -11.772 5.541 15.258 1.00 52.94 204 ALA A O 1
ATOM 1691 N N . VAL A 1 205 ? -12.290 3.890 13.831 1.00 62.16 205 VAL A N 1
ATOM 1692 C CA . VAL A 1 205 ? -12.278 2.828 14.836 1.00 62.16 205 VAL A CA 1
ATOM 1693 C C . VAL A 1 205 ? -10.895 2.204 14.825 1.00 62.16 205 VAL A C 1
ATOM 1695 O O . VAL A 1 205 ? -10.504 1.602 13.821 1.00 62.16 205 VAL A O 1
ATOM 1698 N N . GLU A 1 206 ? -10.182 2.373 15.938 1.00 68.56 206 GLU A N 1
ATOM 1699 C CA . GLU A 1 206 ? -8.914 1.690 16.179 1.00 68.56 206 GLU A CA 1
ATOM 1700 C C . GLU A 1 206 ? -9.092 0.180 15.980 1.00 68.56 206 GLU A C 1
ATOM 1702 O O . GLU A 1 206 ? -10.031 -0.385 16.553 1.00 68.56 206 GLU A O 1
ATOM 1707 N N . PRO A 1 207 ? -8.254 -0.470 15.149 1.00 74.38 207 PRO A N 1
ATOM 1708 C CA . PRO A 1 207 ? -8.367 -1.900 14.933 1.00 74.38 207 PRO A CA 1
ATOM 1709 C C . PRO A 1 207 ? -8.115 -2.623 16.252 1.00 74.38 207 PRO A C 1
ATOM 1711 O O . PRO A 1 207 ? -7.172 -2.329 16.991 1.00 74.38 207 PRO A O 1
ATOM 1714 N N . THR A 1 208 ? -8.962 -3.597 16.549 1.00 79.81 208 THR A N 1
ATOM 1715 C CA . THR A 1 208 ? -8.748 -4.490 17.685 1.00 79.81 208 THR A CA 1
ATOM 1716 C C . THR A 1 208 ? -7.521 -5.375 17.453 1.00 79.81 208 THR A C 1
ATOM 1718 O O . THR A 1 208 ? -7.076 -5.584 16.324 1.00 79.81 208 THR A O 1
ATOM 1721 N N . GLY A 1 209 ? -6.977 -5.950 18.530 1.00 75.06 209 GLY A N 1
ATOM 1722 C CA . GLY A 1 209 ? -5.878 -6.915 18.418 1.00 75.06 209 GLY A CA 1
ATOM 1723 C C . GLY A 1 209 ? -6.224 -8.117 17.530 1.00 75.06 209 GLY A C 1
ATOM 1724 O O . GLY A 1 209 ? -5.365 -8.590 16.795 1.00 75.06 209 GLY A O 1
ATOM 1725 N N . GLU A 1 210 ? -7.484 -8.561 17.544 1.00 76.88 210 GLU A N 1
ATOM 1726 C CA . GLU A 1 210 ? -7.988 -9.636 16.677 1.00 76.88 210 GLU A CA 1
ATOM 1727 C C . GLU A 1 210 ? -8.005 -9.222 15.199 1.00 76.88 210 GLU A C 1
ATOM 1729 O O . GLU A 1 210 ? -7.609 -9.998 14.339 1.00 76.88 210 GLU A O 1
ATOM 1734 N N . GLU A 1 211 ? -8.393 -7.982 14.889 1.00 72.81 211 GLU A N 1
ATOM 1735 C CA . GLU A 1 211 ? -8.407 -7.466 13.511 1.00 72.81 211 GLU A CA 1
ATOM 1736 C C . GLU A 1 211 ? -7.007 -7.211 12.945 1.00 72.81 211 GLU A C 1
ATOM 1738 O O . GLU A 1 211 ? -6.836 -7.162 11.723 1.00 72.81 211 GLU A O 1
ATOM 1743 N N . MET A 1 212 ? -6.012 -7.027 13.812 1.00 77.00 212 MET A N 1
ATOM 1744 C CA . MET A 1 212 ? -4.611 -6.941 13.408 1.00 77.00 212 MET A CA 1
ATOM 1745 C C . MET A 1 212 ? -3.951 -8.314 13.302 1.00 77.00 212 MET A C 1
ATOM 1747 O O . MET A 1 212 ? -3.003 -8.455 12.537 1.00 77.00 212 MET A O 1
ATOM 1751 N N . ALA A 1 213 ? -4.415 -9.317 14.047 1.00 76.06 213 ALA A N 1
ATOM 1752 C CA . ALA A 1 213 ? -3.824 -10.647 14.026 1.00 76.06 213 ALA A CA 1
ATOM 1753 C C . ALA A 1 213 ? -4.003 -11.324 12.656 1.00 76.06 213 ALA A C 1
ATOM 1755 O O . ALA A 1 213 ? -5.058 -11.246 12.027 1.00 76.06 213 ALA A O 1
ATOM 1756 N N . LEU A 1 214 ? -2.957 -12.018 12.203 1.00 72.69 214 LEU A N 1
ATOM 1757 C CA . LEU A 1 214 ? -3.022 -12.863 11.016 1.00 72.69 214 LEU A CA 1
ATOM 1758 C C . LEU A 1 214 ? -3.199 -14.319 11.435 1.00 72.69 214 LEU A C 1
ATOM 1760 O O . LEU A 1 214 ? -2.370 -14.874 12.158 1.00 72.69 214 LEU A O 1
ATOM 1764 N N . GLU A 1 215 ? -4.263 -14.939 10.944 1.00 74.25 215 GLU A N 1
ATOM 1765 C CA . GLU A 1 215 ? -4.509 -16.371 11.079 1.00 74.25 215 GLU A CA 1
ATOM 1766 C C . GLU A 1 215 ? -4.152 -17.075 9.767 1.00 74.25 215 GLU A C 1
ATOM 1768 O O . GLU A 1 215 ? -4.220 -16.495 8.689 1.00 74.25 215 GLU A O 1
ATOM 1773 N N . SER A 1 216 ? -3.759 -18.343 9.813 1.00 72.94 216 SER A N 1
AT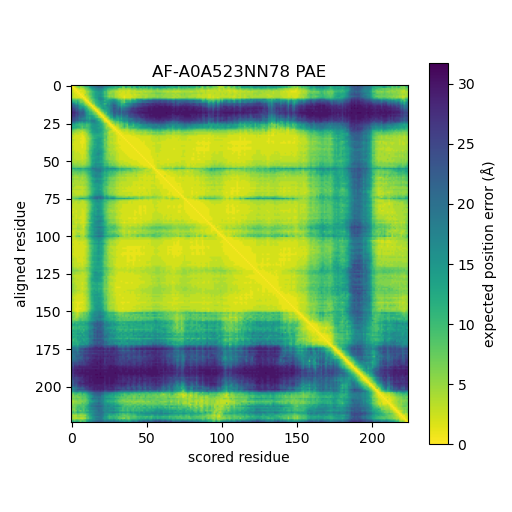OM 1774 C CA . SER A 1 216 ? -3.518 -19.078 8.571 1.00 72.94 216 SER A CA 1
ATOM 1775 C C . SER A 1 216 ? -4.844 -19.379 7.870 1.00 72.94 216 SER A C 1
ATOM 1777 O O . SER A 1 216 ? -5.720 -20.034 8.434 1.00 72.94 216 SER A O 1
ATOM 1779 N N . CYS A 1 217 ? -4.982 -18.945 6.619 1.00 70.00 217 CYS A N 1
ATOM 1780 C CA . CYS A 1 217 ? -6.087 -19.353 5.766 1.00 70.00 217 CYS A CA 1
ATOM 1781 C C . CYS A 1 217 ? -5.882 -20.814 5.320 1.00 70.00 217 CYS A C 1
ATOM 1783 O O . CYS A 1 217 ? -4.798 -21.151 4.836 1.00 70.00 217 CYS A O 1
ATOM 1785 N N . PRO A 1 218 ? -6.885 -21.696 5.484 1.00 67.50 218 PRO A N 1
ATOM 1786 C CA . PRO A 1 218 ? -6.730 -23.127 5.220 1.00 67.50 218 PRO A CA 1
ATOM 1787 C C . PRO A 1 218 ? -6.659 -23.494 3.728 1.00 67.50 218 PRO A C 1
ATOM 1789 O O . PRO A 1 218 ? -6.218 -24.594 3.407 1.00 67.50 218 PRO A O 1
ATOM 1792 N N . GLU A 1 219 ? -7.073 -22.605 2.819 1.00 72.88 219 GLU A N 1
ATOM 1793 C CA . GLU A 1 219 ? -7.059 -22.837 1.368 1.00 72.88 219 GLU A CA 1
ATOM 1794 C C . GLU A 1 219 ? -6.419 -21.652 0.630 1.00 72.88 219 GLU A C 1
ATOM 1796 O O . GLU A 1 219 ? -6.739 -20.501 0.920 1.00 72.88 219 GLU A O 1
ATOM 1801 N N . ASP A 1 220 ? -5.554 -21.927 -0.355 1.00 71.56 220 ASP A N 1
ATOM 1802 C CA . ASP A 1 220 ? -5.029 -20.906 -1.273 1.00 71.56 220 ASP A CA 1
ATOM 1803 C C . ASP A 1 220 ? -6.077 -20.626 -2.374 1.00 71.56 220 ASP A C 1
ATOM 1805 O O . ASP A 1 220 ? -6.375 -21.518 -3.179 1.00 71.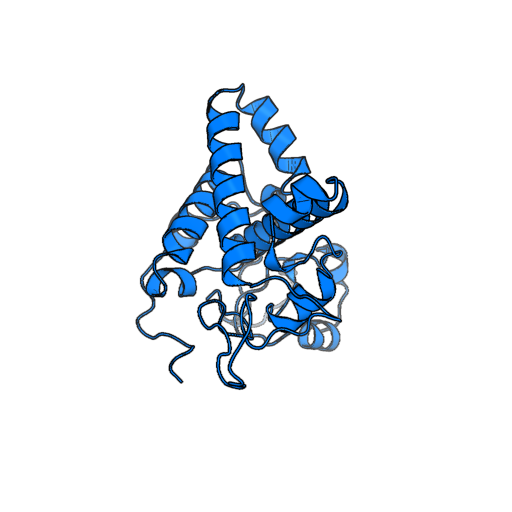56 220 ASP A O 1
ATOM 1809 N N . PRO A 1 221 ? -6.664 -19.415 -2.435 1.00 69.69 221 PRO A N 1
ATOM 1810 C CA . PRO A 1 221 ? -7.675 -19.057 -3.422 1.00 69.69 221 PRO A CA 1
ATOM 1811 C C . PRO A 1 221 ? -7.145 -19.030 -4.862 1.00 69.69 221 PRO A C 1
ATOM 1813 O O . PRO A 1 221 ? -7.961 -19.042 -5.780 1.00 69.69 221 PRO A O 1
ATOM 1816 N N . TYR A 1 222 ? -5.825 -19.015 -5.082 1.00 66.56 222 TYR A N 1
ATOM 1817 C CA . TYR A 1 222 ? -5.232 -19.084 -6.422 1.00 66.56 222 TYR A CA 1
ATOM 1818 C C . TYR A 1 222 ? -5.039 -20.519 -6.941 1.00 66.56 222 TYR A C 1
ATOM 1820 O O . TYR A 1 222 ? -4.620 -20.686 -8.082 1.00 66.56 222 TYR A O 1
ATOM 1828 N N . LEU A 1 223 ? -5.321 -21.550 -6.133 1.00 63.31 223 LEU A N 1
ATOM 1829 C CA . LEU A 1 223 ? -5.238 -22.963 -6.541 1.00 63.31 223 LEU A CA 1
ATOM 1830 C C . LEU A 1 223 ? -6.579 -23.535 -7.051 1.00 63.31 223 LEU A C 1
ATOM 1832 O O . LEU A 1 223 ? -6.697 -24.752 -7.200 1.00 63.31 223 LEU A O 1
ATOM 1836 N N . LYS A 1 224 ? -7.586 -22.681 -7.281 1.00 54.22 224 LYS A N 1
ATOM 1837 C CA . LYS A 1 224 ? -8.919 -23.058 -7.783 1.00 54.22 224 LYS A CA 1
ATOM 1838 C C . LYS A 1 224 ? -9.062 -22.849 -9.284 1.00 54.22 224 LYS A C 1
ATOM 1840 O O . LYS A 1 224 ? -8.551 -21.826 -9.785 1.00 54.22 224 LYS A O 1
#